Protein AF-A0A0R3TEZ8-F1 (afdb_monomer_lite)

Structure (mmCIF, N/CA/C/O backbone):
data_AF-A0A0R3TEZ8-F1
#
_entry.id   AF-A0A0R3TEZ8-F1
#
loop_
_atom_site.group_PDB
_atom_site.id
_atom_site.type_symbol
_atom_site.label_atom_id
_atom_site.label_alt_id
_atom_site.label_comp_id
_atom_site.label_asym_id
_atom_site.label_entity_id
_atom_site.label_seq_id
_atom_site.pdbx_PDB_ins_code
_atom_site.Cartn_x
_atom_site.Cartn_y
_atom_site.Cartn_z
_atom_site.occupancy
_atom_site.B_iso_or_equiv
_atom_site.auth_seq_id
_atom_site.auth_comp_id
_atom_site.auth_asym_id
_atom_site.auth_atom_id
_atom_site.pdbx_PDB_model_num
ATOM 1 N N . MET A 1 1 ? 28.196 -6.129 -17.920 1.00 32.25 1 MET A N 1
ATOM 2 C CA . MET A 1 1 ? 27.767 -6.589 -16.584 1.00 32.25 1 MET A CA 1
ATOM 3 C C . MET A 1 1 ? 26.582 -5.733 -16.178 1.00 32.25 1 MET A C 1
ATOM 5 O O . MET A 1 1 ? 26.775 -4.580 -15.830 1.00 32.25 1 MET A O 1
ATOM 9 N N . SER A 1 2 ? 25.365 -6.240 -16.365 1.00 40.62 2 SER A N 1
ATOM 10 C CA . SER A 1 2 ? 24.113 -5.515 -16.127 1.00 40.62 2 SER A CA 1
ATOM 11 C C . SER A 1 2 ? 23.199 -6.383 -15.272 1.00 40.62 2 SER A C 1
ATOM 13 O O . SER A 1 2 ? 22.735 -7.411 -15.759 1.00 40.62 2 SER A O 1
ATOM 15 N N . SER A 1 3 ? 22.991 -6.015 -14.011 1.00 38.19 3 SER A N 1
ATOM 16 C CA . SER A 1 3 ? 21.843 -6.398 -13.166 1.00 38.19 3 SER A CA 1
ATOM 17 C C . SER A 1 3 ? 22.218 -6.168 -11.705 1.00 38.19 3 SER A C 1
ATOM 19 O O . SER A 1 3 ? 23.011 -6.924 -11.172 1.00 38.19 3 SER A O 1
ATOM 21 N N . THR A 1 4 ? 21.674 -5.109 -11.099 1.00 40.03 4 THR A N 1
ATOM 22 C CA . THR A 1 4 ? 21.408 -4.997 -9.642 1.00 40.03 4 THR A CA 1
ATOM 23 C C . THR A 1 4 ? 20.779 -3.652 -9.255 1.00 40.03 4 THR A C 1
ATOM 25 O O . THR A 1 4 ? 20.317 -3.508 -8.136 1.00 40.03 4 THR A O 1
ATOM 28 N N . ALA A 1 5 ? 20.667 -2.673 -10.159 1.00 40.88 5 ALA A N 1
ATOM 29 C CA . ALA A 1 5 ? 20.138 -1.345 -9.811 1.00 40.88 5 ALA A CA 1
ATOM 30 C C . ALA A 1 5 ? 18.590 -1.212 -9.805 1.00 40.88 5 ALA A C 1
ATOM 32 O O . ALA A 1 5 ? 18.087 -0.096 -9.868 1.00 40.88 5 ALA A O 1
ATOM 33 N N . ARG A 1 6 ? 17.814 -2.310 -9.786 1.00 52.38 6 ARG A N 1
ATOM 34 C CA . ARG A 1 6 ? 16.339 -2.288 -9.974 1.00 52.38 6 ARG A CA 1
ATOM 35 C C . ARG A 1 6 ? 15.540 -2.971 -8.865 1.00 52.38 6 ARG A C 1
ATOM 37 O O . ARG A 1 6 ? 14.631 -3.747 -9.134 1.00 52.38 6 ARG A O 1
ATOM 44 N N . SER A 1 7 ? 15.862 -2.714 -7.612 1.00 66.19 7 SER A N 1
ATOM 45 C CA . SER A 1 7 ? 15.168 -3.413 -6.532 1.00 66.19 7 SER A CA 1
ATOM 46 C C . SER A 1 7 ? 15.026 -2.514 -5.324 1.00 66.19 7 SER A C 1
ATOM 48 O O . SER A 1 7 ? 15.599 -2.792 -4.284 1.00 66.19 7 SER A O 1
ATOM 50 N N . CYS A 1 8 ? 14.310 -1.404 -5.452 1.00 78.75 8 CYS A N 1
ATOM 51 C CA . CYS A 1 8 ? 13.655 -0.794 -4.300 1.00 78.75 8 CYS A CA 1
ATOM 52 C C . CYS A 1 8 ? 12.401 -0.051 -4.755 1.00 78.75 8 CYS A C 1
ATOM 54 O O . CYS A 1 8 ? 12.235 0.253 -5.940 1.00 78.75 8 CYS A O 1
ATOM 56 N N . TRP A 1 9 ? 11.517 0.228 -3.803 1.00 85.62 9 TRP A N 1
ATOM 57 C CA . TRP A 1 9 ? 10.228 0.848 -4.075 1.00 85.62 9 TRP A CA 1
ATOM 58 C C . TRP A 1 9 ? 10.347 2.223 -4.733 1.00 85.62 9 TRP A C 1
ATOM 60 O O . TRP A 1 9 ? 9.593 2.519 -5.652 1.00 85.62 9 TRP A O 1
ATOM 70 N N . ASN A 1 10 ? 11.316 3.043 -4.323 1.00 84.12 10 ASN A N 1
ATOM 71 C CA . ASN A 1 10 ? 11.509 4.382 -4.880 1.00 84.12 10 ASN A CA 1
ATOM 72 C C . ASN A 1 10 ? 11.732 4.387 -6.395 1.00 84.12 10 ASN A C 1
ATOM 74 O O . ASN A 1 10 ? 11.138 5.183 -7.121 1.00 84.12 10 ASN A O 1
ATOM 78 N N . CYS A 1 11 ? 12.597 3.497 -6.872 1.00 81.81 11 CYS A N 1
ATOM 79 C CA . CYS A 1 11 ? 13.066 3.531 -8.249 1.00 81.81 11 CYS A CA 1
ATOM 80 C C . CYS A 1 11 ? 12.282 2.540 -9.151 1.00 81.81 11 CYS A C 1
ATOM 82 O O . CYS A 1 11 ? 12.617 2.357 -10.324 1.00 81.81 11 CYS A O 1
ATOM 84 N N . LEU A 1 12 ? 11.210 1.930 -8.619 1.00 85.19 12 LEU A N 1
ATOM 85 C CA . LEU A 1 12 ? 10.268 1.091 -9.360 1.00 85.19 12 LEU A CA 1
ATOM 86 C C . LEU A 1 12 ? 9.503 1.939 -10.383 1.00 85.19 12 LEU A C 1
ATOM 88 O O . LEU A 1 12 ? 8.896 2.959 -10.040 1.00 85.19 12 LEU A O 1
ATOM 92 N N . LYS A 1 13 ? 9.534 1.521 -11.652 1.00 87.56 13 LYS A N 1
ATOM 93 C CA . LYS A 1 13 ? 8.770 2.196 -12.701 1.00 87.56 13 LYS A CA 1
ATOM 94 C C . LYS A 1 13 ? 7.290 1.878 -12.584 1.00 87.56 13 LYS A C 1
ATOM 96 O O . LYS A 1 13 ? 6.902 0.753 -12.280 1.00 87.56 13 LYS A O 1
ATOM 101 N N . LEU A 1 14 ? 6.472 2.875 -12.889 1.00 87.94 14 LEU A N 1
ATOM 102 C CA . LEU A 1 14 ? 5.025 2.792 -12.724 1.00 87.94 14 LEU A CA 1
ATOM 103 C C . LEU A 1 14 ? 4.339 1.862 -13.729 1.00 87.94 14 LEU A C 1
ATOM 105 O O . LEU A 1 14 ? 3.281 1.328 -13.424 1.00 87.94 14 LEU A O 1
ATOM 109 N N . ASP A 1 15 ? 4.926 1.644 -14.903 1.00 86.25 15 ASP A N 1
ATOM 110 C CA . ASP A 1 15 ? 4.445 0.698 -15.917 1.00 86.25 15 ASP A CA 1
ATOM 111 C C . ASP A 1 15 ? 4.994 -0.727 -15.739 1.00 86.25 15 ASP A C 1
ATOM 113 O O . ASP A 1 15 ? 4.514 -1.656 -16.387 1.00 86.25 15 ASP A O 1
ATOM 117 N N . GLU A 1 16 ? 5.975 -0.909 -14.850 1.00 84.38 16 GLU A N 1
ATOM 118 C CA . GLU A 1 16 ? 6.539 -2.213 -14.481 1.00 84.38 16 GLU A CA 1
ATOM 119 C C . GLU A 1 16 ? 5.846 -2.804 -13.226 1.00 84.38 16 GLU A C 1
ATOM 121 O O . GLU A 1 16 ? 6.159 -3.926 -12.832 1.00 84.38 16 GLU A O 1
ATOM 126 N N . PHE A 1 17 ? 4.890 -2.092 -12.603 1.00 86.94 17 PHE A N 1
ATOM 127 C CA . PHE A 1 17 ? 4.126 -2.578 -11.446 1.00 86.94 17 PHE A CA 1
ATOM 128 C C . PHE A 1 17 ? 2.683 -2.027 -11.381 1.00 86.94 17 PHE A C 1
ATOM 130 O O . PHE A 1 17 ? 2.506 -0.806 -11.417 1.00 86.94 17 PHE A O 1
ATOM 137 N N . PRO A 1 18 ? 1.663 -2.880 -11.145 1.00 88.31 18 PRO A N 1
ATOM 138 C CA . PRO A 1 18 ? 1.751 -4.337 -11.031 1.00 88.31 18 PRO A CA 1
ATOM 139 C C . PRO A 1 18 ? 2.092 -4.981 -12.375 1.00 88.31 18 PRO A C 1
ATOM 141 O O . PRO A 1 18 ? 1.651 -4.516 -13.425 1.00 88.31 18 PRO A O 1
ATOM 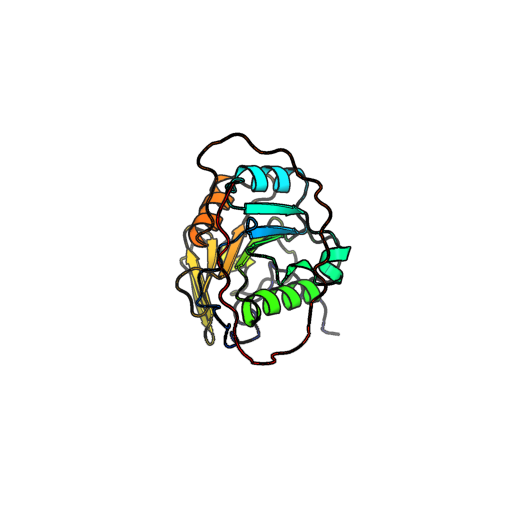144 N N . PHE A 1 19 ? 2.883 -6.050 -12.347 1.00 83.69 19 PHE A N 1
ATOM 145 C CA . PHE A 1 19 ? 3.331 -6.733 -13.565 1.00 83.69 19 PHE A CA 1
ATOM 146 C C . PHE A 1 19 ? 2.378 -7.853 -14.003 1.00 83.69 19 PHE A C 1
ATOM 148 O O . PHE A 1 19 ? 2.484 -8.343 -15.128 1.00 83.69 19 PHE A O 1
ATOM 155 N N . THR A 1 20 ? 1.415 -8.239 -13.160 1.00 81.44 20 THR A N 1
ATOM 156 C CA . THR A 1 20 ? 0.310 -9.128 -13.538 1.00 81.44 20 THR A CA 1
ATOM 157 C C . THR A 1 20 ? -1.016 -8.374 -13.629 1.00 81.44 20 THR A C 1
ATOM 159 O O . THR A 1 20 ? -1.237 -7.318 -13.032 1.00 81.44 20 THR A O 1
ATOM 162 N N . SER A 1 21 ? -1.920 -8.900 -14.454 1.00 75.88 21 SER A N 1
ATOM 163 C CA . SER A 1 21 ? -3.302 -8.419 -14.485 1.00 75.88 21 SER A CA 1
ATOM 164 C C . SER A 1 21 ? -4.056 -8.940 -13.264 1.00 75.88 21 SER A C 1
ATOM 166 O O . SER A 1 21 ? -3.751 -10.023 -12.770 1.00 75.88 21 SER A O 1
ATOM 168 N N . VAL A 1 22 ? -5.064 -8.190 -12.813 1.00 70.81 22 VAL A N 1
ATOM 169 C CA . VAL A 1 22 ? -6.007 -8.656 -11.785 1.00 70.81 22 VAL A CA 1
ATOM 170 C C . VAL A 1 22 ? -6.632 -9.970 -12.255 1.00 70.81 22 VAL A C 1
ATOM 172 O O . VAL A 1 22 ? -7.295 -9.992 -13.296 1.00 70.81 22 VAL A O 1
ATOM 175 N N . ASN A 1 23 ? -6.419 -11.055 -11.510 1.00 65.25 23 ASN A N 1
ATOM 176 C CA . ASN A 1 23 ? -7.145 -12.301 -11.739 1.00 65.25 23 ASN A CA 1
ATOM 177 C C . ASN A 1 23 ? -8.616 -12.104 -11.349 1.00 65.25 23 ASN A C 1
ATOM 179 O O . ASN A 1 23 ? -8.943 -11.132 -10.676 1.00 65.25 23 ASN A O 1
ATOM 183 N N . ASN A 1 24 ? -9.531 -12.981 -11.780 1.00 56.53 24 ASN A N 1
ATOM 184 C CA . ASN A 1 24 ? -10.921 -12.932 -11.313 1.00 56.53 24 ASN A CA 1
ATOM 185 C C . ASN A 1 24 ? -10.933 -13.086 -9.785 1.00 56.53 24 ASN A C 1
ATOM 187 O O . ASN A 1 24 ? -10.969 -14.202 -9.273 1.00 56.53 24 ASN A O 1
ATOM 191 N N . ILE A 1 25 ? -10.879 -11.964 -9.065 1.00 54.72 25 ILE A N 1
ATOM 192 C CA . ILE A 1 25 ? -10.996 -11.927 -7.617 1.00 54.72 25 ILE A CA 1
ATOM 193 C C . ILE A 1 25 ? -12.401 -12.438 -7.347 1.00 54.72 25 ILE A C 1
ATOM 195 O O . ILE A 1 25 ? -13.389 -11.749 -7.632 1.00 54.72 25 ILE A O 1
ATOM 199 N N . HIS A 1 26 ? -12.497 -13.671 -6.854 1.00 44.81 26 HIS A N 1
ATOM 200 C CA . HIS A 1 26 ? -13.744 -14.205 -6.347 1.00 44.81 26 HIS A CA 1
ATOM 201 C C . HIS A 1 26 ? -14.144 -13.329 -5.166 1.00 44.81 26 HIS A C 1
ATOM 203 O O . HIS A 1 26 ? -13.732 -13.540 -4.029 1.00 44.81 26 HIS A O 1
ATOM 209 N N . ARG A 1 27 ? -14.951 -12.302 -5.447 1.00 45.56 27 ARG A N 1
ATOM 210 C CA . ARG A 1 27 ? -15.703 -11.616 -4.412 1.00 45.56 27 ARG A CA 1
ATOM 211 C C . ARG A 1 27 ? -16.561 -12.696 -3.781 1.00 45.56 27 ARG A C 1
ATOM 213 O O . ARG A 1 27 ? -17.517 -13.158 -4.405 1.00 45.56 27 ARG A O 1
ATOM 220 N N . ASN A 1 28 ? -16.236 -13.099 -2.560 1.00 39.41 28 ASN A N 1
ATOM 221 C CA . ASN A 1 28 ? -17.245 -13.691 -1.704 1.00 39.41 28 ASN A CA 1
ATOM 222 C C . ASN A 1 28 ? -18.308 -12.604 -1.513 1.00 39.41 28 ASN A C 1
ATOM 224 O O . ASN A 1 28 ? -18.184 -11.728 -0.668 1.00 39.41 28 ASN A O 1
ATOM 228 N N . ALA A 1 29 ? -19.317 -12.623 -2.384 1.00 34.47 29 ALA A N 1
ATOM 229 C CA . ALA A 1 29 ? -20.451 -11.706 -2.414 1.00 34.47 29 ALA A CA 1
ATOM 230 C C . ALA A 1 29 ? -21.464 -11.999 -1.293 1.00 34.47 29 ALA A C 1
ATOM 232 O O . ALA A 1 29 ? -22.620 -11.599 -1.372 1.00 34.47 29 ALA A O 1
ATOM 233 N N . CYS A 1 30 ? -21.031 -12.704 -0.255 1.00 32.19 30 CYS A N 1
ATOM 234 C CA . CYS A 1 30 ? -21.800 -12.924 0.948 1.00 32.19 30 CYS A CA 1
ATOM 235 C C . CYS A 1 30 ? -21.143 -12.092 2.031 1.00 32.19 30 CYS A C 1
ATOM 237 O O . CYS A 1 30 ? -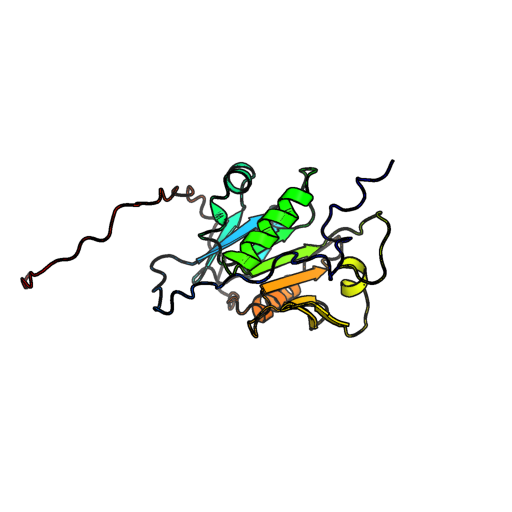19.930 -12.196 2.204 1.00 32.19 30 CYS A O 1
ATOM 239 N N . ASP A 1 31 ? -21.947 -11.299 2.735 1.00 35.06 31 ASP A N 1
ATOM 240 C CA . ASP A 1 31 ? -21.605 -10.663 4.000 1.00 35.06 31 ASP A CA 1
ATOM 241 C C . ASP A 1 31 ? -20.795 -11.632 4.867 1.00 35.06 31 ASP A C 1
ATOM 243 O O . ASP A 1 31 ? -21.342 -12.466 5.595 1.00 35.06 31 ASP A O 1
ATOM 247 N N . VAL A 1 32 ? -19.466 -11.549 4.782 1.00 38.53 32 VAL A N 1
ATOM 248 C CA . VAL A 1 32 ? -18.603 -12.156 5.779 1.00 38.53 32 VAL A CA 1
ATOM 249 C C . VAL A 1 32 ? -18.803 -11.259 6.979 1.00 38.53 32 VAL A C 1
ATOM 251 O O . VAL A 1 32 ? -18.163 -10.221 7.126 1.00 38.53 32 VAL A O 1
ATOM 254 N N . ILE A 1 33 ? -19.774 -11.630 7.810 1.00 36.50 33 ILE A N 1
ATOM 255 C CA . ILE A 1 33 ? -19.857 -11.156 9.178 1.00 36.50 33 ILE A CA 1
ATOM 256 C C . ILE A 1 33 ? -18.504 -11.529 9.772 1.00 36.50 33 ILE A C 1
ATOM 258 O O . ILE A 1 33 ? -18.245 -12.688 10.100 1.00 36.50 33 ILE A O 1
ATOM 262 N N . PHE A 1 34 ? -17.608 -10.548 9.818 1.00 37.62 34 PHE A N 1
ATOM 263 C CA . PHE A 1 34 ? -16.317 -10.662 10.459 1.00 37.62 34 PHE A CA 1
ATOM 264 C C . PHE A 1 34 ? -16.586 -10.965 11.933 1.00 37.62 34 PHE A C 1
ATOM 266 O O . PHE A 1 34 ? -16.801 -10.074 12.747 1.00 37.62 34 PHE A O 1
ATOM 273 N N . THR A 1 35 ? -16.611 -12.251 12.287 1.00 44.66 35 THR A N 1
ATOM 274 C CA . THR A 1 35 ? -16.661 -12.696 13.686 1.00 44.66 35 THR A CA 1
ATOM 275 C C . THR A 1 35 ? -15.381 -12.300 14.427 1.00 44.66 35 THR A C 1
ATOM 277 O O . THR A 1 35 ? -15.357 -12.280 15.656 1.00 44.66 35 THR A O 1
ATOM 280 N N . LYS A 1 36 ? -14.328 -11.935 13.680 1.00 61.44 36 LYS A N 1
ATOM 281 C CA . LYS A 1 36 ? -13.053 -11.394 14.152 1.00 61.44 36 LYS A CA 1
ATOM 282 C C . LYS A 1 36 ? -12.706 -10.125 13.379 1.00 61.44 36 LYS A C 1
ATOM 284 O O . LYS A 1 36 ? -12.891 -10.084 12.168 1.00 61.44 36 LYS A O 1
ATOM 289 N N . LYS A 1 37 ? -12.181 -9.120 14.085 1.00 68.88 37 LYS A N 1
ATOM 290 C CA . LYS A 1 37 ? -11.687 -7.862 13.502 1.00 68.88 37 LYS A CA 1
ATOM 291 C C . LYS A 1 37 ? -10.700 -8.148 12.353 1.00 68.88 37 LYS A C 1
ATOM 293 O O . LYS A 1 37 ? -9.860 -9.031 12.534 1.00 68.88 37 LYS A O 1
ATOM 298 N N . PRO A 1 38 ? -10.760 -7.439 11.210 1.00 78.88 38 PRO A N 1
ATOM 299 C CA . PRO A 1 38 ? -9.833 -7.668 10.112 1.00 78.88 38 PRO A CA 1
ATOM 300 C C . PRO A 1 38 ? -8.406 -7.230 10.474 1.00 78.88 38 PRO A C 1
ATOM 302 O O . PRO A 1 38 ? -8.210 -6.269 11.229 1.00 78.88 38 PRO A O 1
ATOM 305 N N . ASN A 1 39 ? -7.411 -7.935 9.929 1.00 84.31 39 ASN A N 1
ATOM 306 C CA . ASN A 1 39 ? -6.006 -7.730 10.276 1.00 84.31 39 ASN A CA 1
ATOM 307 C C . ASN A 1 39 ? -5.361 -6.663 9.386 1.00 84.31 39 ASN A C 1
ATOM 309 O O . ASN A 1 39 ? -5.494 -6.683 8.161 1.00 84.31 39 ASN A O 1
ATOM 313 N N . ILE A 1 40 ? -4.600 -5.771 10.005 1.00 90.56 40 ILE A N 1
ATOM 314 C CA . ILE A 1 40 ? -3.697 -4.834 9.346 1.00 90.56 40 ILE A CA 1
ATOM 315 C C . ILE A 1 40 ? -2.283 -5.233 9.748 1.00 90.56 40 ILE A C 1
ATOM 317 O O . ILE A 1 40 ? -1.943 -5.225 10.931 1.00 90.56 40 ILE A O 1
ATOM 321 N N . PHE A 1 41 ? -1.465 -5.605 8.773 1.00 92.19 41 PHE A N 1
ATOM 322 C CA . PHE A 1 41 ? -0.081 -5.995 9.013 1.00 92.19 41 PHE A CA 1
ATOM 323 C C . PHE A 1 41 ? 0.853 -4.851 8.651 1.00 92.19 41 PHE A C 1
ATOM 325 O O . PHE A 1 41 ? 0.702 -4.233 7.603 1.00 92.19 41 PHE A O 1
ATOM 332 N N . CYS A 1 42 ? 1.828 -4.588 9.509 1.00 91.25 42 CYS A N 1
ATOM 333 C CA . CYS A 1 42 ? 2.855 -3.581 9.311 1.00 91.25 42 CYS A CA 1
ATOM 334 C C . CYS A 1 42 ? 4.216 -4.266 9.191 1.00 91.25 42 CYS A C 1
ATOM 336 O O . CYS A 1 42 ? 4.605 -5.019 10.083 1.00 91.25 42 CYS A O 1
ATOM 338 N N . ARG A 1 43 ? 4.967 -3.985 8.127 1.00 88.81 43 ARG A N 1
ATOM 339 C CA . ARG A 1 43 ? 6.302 -4.545 7.883 1.00 88.81 43 ARG A CA 1
ATOM 340 C C . ARG A 1 43 ? 7.341 -3.437 7.739 1.00 88.81 43 ARG A C 1
ATOM 342 O O . ARG A 1 43 ? 7.059 -2.378 7.181 1.00 88.81 43 ARG A O 1
ATOM 349 N N . ASN A 1 44 ? 8.549 -3.701 8.245 1.00 85.12 44 ASN A N 1
ATOM 350 C CA . ASN A 1 44 ? 9.702 -2.789 8.206 1.00 85.12 44 ASN A CA 1
ATOM 351 C C . ASN A 1 44 ? 9.436 -1.411 8.845 1.00 85.12 44 ASN A C 1
ATOM 353 O O . ASN A 1 44 ? 10.098 -0.420 8.526 1.00 85.12 44 ASN A O 1
ATOM 357 N N . VAL A 1 45 ? 8.458 -1.336 9.749 1.00 82.31 45 VAL A N 1
ATOM 358 C CA . VAL A 1 45 ? 8.172 -0.144 10.549 1.00 82.31 45 VAL A CA 1
ATOM 359 C C . VAL A 1 45 ? 8.910 -0.244 11.880 1.00 82.31 45 VAL A C 1
ATOM 361 O O . VAL A 1 45 ? 8.962 -1.307 12.500 1.00 82.31 45 VAL A O 1
ATOM 364 N N . ASN A 1 46 ? 9.493 0.863 12.336 1.00 82.31 46 ASN A N 1
ATOM 365 C CA . ASN A 1 46 ? 10.035 0.921 13.690 1.00 82.31 46 ASN A CA 1
ATOM 366 C C . ASN A 1 46 ? 8.885 0.981 14.718 1.00 82.31 46 ASN A C 1
ATOM 368 O O . ASN A 1 46 ? 7.725 1.212 14.369 1.00 82.31 46 ASN A O 1
ATOM 372 N N . LYS A 1 47 ? 9.211 0.771 15.998 1.00 83.81 47 LYS A N 1
ATOM 373 C CA . LYS A 1 47 ? 8.215 0.772 17.078 1.00 83.81 47 LYS A CA 1
ATOM 374 C C . LYS A 1 47 ? 7.409 2.073 17.127 1.00 83.81 47 LYS A C 1
ATOM 376 O O . LYS A 1 47 ? 6.197 2.025 17.257 1.00 83.81 47 LYS A O 1
ATOM 381 N N . GLU A 1 48 ? 8.079 3.210 16.984 1.00 83.06 48 GLU A N 1
ATOM 382 C CA . GLU A 1 48 ? 7.437 4.523 17.040 1.00 83.06 48 GLU A CA 1
ATOM 383 C C . GLU A 1 48 ? 6.374 4.680 15.939 1.00 83.06 48 GLU A C 1
ATOM 385 O O . GLU A 1 48 ? 5.223 5.008 16.210 1.00 83.06 48 GLU A O 1
ATOM 390 N N . CYS A 1 49 ? 6.723 4.334 14.697 1.00 82.75 49 CYS A N 1
ATOM 391 C CA . CYS A 1 49 ? 5.809 4.311 13.561 1.00 82.75 49 CYS A CA 1
ATOM 392 C C . CYS A 1 49 ? 4.648 3.333 13.774 1.00 82.75 49 CYS A C 1
ATOM 394 O O . CYS A 1 49 ? 3.514 3.652 13.422 1.00 82.75 49 CYS A O 1
ATOM 396 N N . LEU A 1 50 ? 4.911 2.150 14.334 1.00 87.06 50 LEU A N 1
ATOM 397 C CA . LEU A 1 50 ? 3.865 1.175 14.639 1.00 87.06 50 LEU A CA 1
ATOM 398 C C . LEU A 1 50 ? 2.877 1.718 15.677 1.00 87.06 50 LEU A C 1
ATOM 400 O O . LEU A 1 50 ? 1.670 1.655 15.445 1.00 87.06 50 LEU A O 1
ATOM 404 N N . ASP A 1 51 ? 3.381 2.284 16.774 1.00 84.69 51 ASP A N 1
ATOM 405 C CA . ASP A 1 51 ? 2.568 2.896 17.826 1.00 84.69 51 ASP A CA 1
ATOM 406 C C . ASP A 1 51 ? 1.704 4.024 17.221 1.00 84.69 51 ASP A C 1
ATOM 408 O O . ASP A 1 51 ? 0.498 4.100 17.466 1.00 84.69 51 ASP A O 1
ATOM 412 N N . PHE A 1 52 ? 2.266 4.845 16.326 1.00 82.94 52 PHE A N 1
ATOM 413 C CA . PHE A 1 52 ? 1.498 5.866 15.607 1.00 82.94 52 PHE A CA 1
ATOM 414 C C . PHE A 1 52 ? 0.395 5.279 14.722 1.00 82.94 52 PHE A C 1
ATOM 416 O O . PHE A 1 52 ? -0.743 5.750 14.774 1.00 82.94 52 PHE A O 1
ATOM 423 N N . ILE A 1 53 ? 0.693 4.250 13.930 1.00 87.50 53 ILE A N 1
ATOM 424 C CA . ILE A 1 53 ? -0.298 3.569 13.086 1.00 87.50 53 ILE A CA 1
ATOM 425 C C . ILE A 1 53 ? -1.444 3.016 13.947 1.00 87.50 53 ILE A C 1
ATOM 427 O O . ILE A 1 53 ? -2.614 3.202 13.606 1.00 87.50 53 ILE A O 1
ATOM 431 N N . GLN A 1 54 ? -1.122 2.406 15.089 1.00 87.50 54 GLN A N 1
ATOM 432 C CA . GLN A 1 54 ? -2.106 1.879 16.036 1.00 87.50 54 GLN A CA 1
ATOM 433 C C . GLN A 1 54 ? -3.033 2.967 16.589 1.00 87.50 54 GLN A C 1
ATOM 435 O O . GLN A 1 54 ? -4.221 2.715 16.758 1.00 87.50 54 GLN A O 1
ATOM 440 N N . THR A 1 55 ? -2.535 4.187 16.815 1.00 83.75 55 THR A N 1
ATOM 441 C CA . THR A 1 55 ? -3.386 5.323 17.226 1.00 83.75 55 THR A CA 1
ATOM 442 C C . THR A 1 55 ? -4.223 5.917 16.091 1.00 83.75 55 THR A C 1
ATOM 444 O O . THR A 1 55 ? -5.193 6.634 16.339 1.00 83.75 55 THR A O 1
ATOM 447 N N . ALA A 1 56 ? -3.842 5.685 14.833 1.00 83.25 56 ALA A N 1
ATOM 448 C CA . ALA A 1 56 ? -4.541 6.244 13.682 1.00 83.25 56 ALA A CA 1
ATOM 449 C C . ALA A 1 56 ? -5.752 5.402 13.258 1.00 83.25 56 ALA A C 1
ATOM 451 O O . ALA A 1 56 ? -6.741 5.952 12.767 1.00 83.25 56 ALA A O 1
ATOM 452 N N . ILE A 1 57 ? -5.666 4.088 13.446 1.00 86.00 57 ILE A N 1
ATOM 453 C CA . ILE A 1 57 ? -6.649 3.091 13.020 1.00 86.00 57 ILE A CA 1
ATOM 454 C C . ILE A 1 57 ? -7.672 2.855 14.132 1.00 86.00 57 ILE A C 1
ATOM 456 O O . ILE A 1 57 ? -7.308 2.817 15.299 1.00 86.00 57 ILE A O 1
ATOM 460 N N . ASP A 1 58 ? -8.945 2.662 13.772 1.00 83.62 58 ASP A N 1
ATOM 461 C CA . ASP A 1 58 ? -9.998 2.332 14.738 1.00 83.62 58 ASP A CA 1
ATOM 462 C C . ASP A 1 58 ? -9.765 0.933 15.354 1.00 83.62 58 ASP A C 1
ATOM 464 O O . ASP A 1 58 ? -9.987 -0.082 14.673 1.00 83.62 58 ASP A O 1
ATOM 468 N N . PRO A 1 59 ? -9.375 0.839 16.643 1.00 81.44 59 PRO A N 1
ATOM 469 C CA . PRO A 1 59 ? -9.069 -0.439 17.275 1.00 81.44 59 PRO A CA 1
ATOM 470 C C . PRO A 1 59 ? -10.331 -1.263 17.542 1.00 81.44 59 PRO A C 1
ATOM 472 O O . PRO A 1 59 ? -10.235 -2.446 17.862 1.00 81.44 59 PRO A O 1
ATOM 475 N N . THR A 1 60 ? -11.533 -0.683 17.440 1.00 80.50 60 THR A N 1
ATOM 476 C CA . THR A 1 60 ? -12.796 -1.428 17.552 1.00 80.50 60 THR A CA 1
ATOM 477 C C . THR A 1 60 ? -13.107 -2.216 16.286 1.00 80.50 60 THR A C 1
ATOM 479 O O . THR A 1 60 ? -13.796 -3.233 16.364 1.00 80.50 60 THR A O 1
ATOM 482 N N . ARG A 1 61 ? -12.550 -1.795 15.145 1.00 80.38 61 ARG A N 1
ATOM 483 C CA . ARG A 1 61 ? -12.764 -2.421 13.840 1.00 80.38 61 ARG A CA 1
ATOM 484 C C . ARG A 1 61 ? -11.611 -3.309 13.424 1.00 80.38 61 ARG A C 1
ATOM 486 O O . ARG A 1 61 ? -11.883 -4.401 12.949 1.00 80.38 61 ARG A O 1
ATOM 493 N N . TYR A 1 62 ? -10.369 -2.887 13.637 1.00 85.81 62 TYR A N 1
ATOM 494 C CA . TYR A 1 62 ? -9.191 -3.578 13.112 1.00 85.81 62 TYR A CA 1
ATOM 495 C C . TYR A 1 62 ? -8.230 -4.021 14.214 1.00 85.81 62 TYR A C 1
ATOM 497 O O . TYR A 1 62 ? -8.218 -3.469 15.315 1.00 85.81 62 TYR A O 1
ATOM 505 N N . LEU A 1 63 ? -7.405 -5.016 13.894 1.00 86.81 63 LEU A N 1
ATOM 506 C CA . LEU A 1 63 ? -6.251 -5.417 14.696 1.00 86.81 63 LEU A CA 1
ATOM 507 C C . LEU A 1 63 ? -4.980 -5.106 13.912 1.00 86.81 63 LEU A C 1
ATOM 509 O O . LEU A 1 63 ? -4.865 -5.486 12.751 1.00 86.81 63 LEU A O 1
ATOM 513 N N . VAL A 1 64 ? -4.045 -4.393 14.536 1.00 89.38 64 VAL A N 1
ATOM 514 C CA . VAL A 1 64 ? -2.814 -3.924 13.891 1.00 89.38 64 VAL A CA 1
ATOM 515 C C . VAL A 1 64 ? -1.625 -4.694 14.452 1.00 89.38 64 VAL A C 1
ATOM 517 O O . VAL A 1 64 ? -1.343 -4.614 15.650 1.00 89.38 64 VAL A O 1
ATOM 520 N N . TYR A 1 65 ? -0.903 -5.388 13.579 1.00 88.44 65 TYR A N 1
ATOM 521 C CA . TYR A 1 65 ? 0.205 -6.268 13.934 1.00 88.44 65 TYR A CA 1
ATOM 522 C C . TYR A 1 65 ? 1.512 -5.811 13.301 1.00 88.44 65 TYR A C 1
ATOM 524 O O . TYR A 1 65 ? 1.540 -5.409 12.142 1.00 88.44 65 TYR A O 1
ATOM 532 N N . SER A 1 66 ? 2.614 -5.954 14.036 1.00 89.81 66 SER A N 1
ATOM 533 C CA . SER A 1 66 ? 3.940 -5.987 13.418 1.00 89.81 66 SER A CA 1
ATOM 534 C C . SER A 1 66 ? 4.158 -7.369 12.812 1.00 89.81 66 SER A C 1
ATOM 536 O O . SER A 1 66 ? 4.049 -8.371 13.520 1.00 89.81 66 SER A O 1
ATOM 538 N N . LEU A 1 67 ? 4.437 -7.434 11.515 1.00 88.50 67 LEU A N 1
ATOM 539 C CA . LEU A 1 67 ? 4.680 -8.689 10.824 1.00 88.50 67 LEU A CA 1
ATOM 540 C C . LEU A 1 67 ? 6.136 -9.121 11.009 1.00 88.50 67 LEU A C 1
ATOM 542 O O . LEU A 1 67 ? 7.061 -8.397 10.636 1.00 88.50 67 LEU A O 1
ATOM 546 N N . SER A 1 68 ? 6.334 -10.320 11.558 1.00 84.56 68 SER A N 1
ATOM 547 C CA . SER A 1 68 ? 7.669 -10.887 11.740 1.00 84.56 68 SER A CA 1
ATOM 548 C C . SER A 1 68 ? 8.278 -11.350 10.411 1.00 84.56 68 SER A C 1
ATOM 550 O O . SER A 1 68 ? 7.565 -11.674 9.459 1.00 84.56 68 SER A O 1
ATOM 552 N N . ASP A 1 69 ? 9.608 -11.448 10.345 1.00 83.94 69 ASP A N 1
ATOM 553 C CA . ASP A 1 69 ? 10.288 -12.008 9.167 1.00 83.94 69 ASP A CA 1
ATOM 554 C C . ASP A 1 69 ? 9.933 -13.478 8.917 1.00 83.94 69 ASP A C 1
ATOM 556 O O . ASP A 1 69 ? 9.920 -13.925 7.771 1.00 83.94 69 ASP A O 1
ATOM 560 N N . ILE A 1 70 ? 9.614 -14.228 9.975 1.00 83.81 70 ILE A N 1
ATOM 561 C CA . ILE A 1 70 ? 9.196 -15.629 9.866 1.00 83.81 70 ILE A CA 1
ATOM 562 C C . ILE A 1 70 ? 7.825 -15.709 9.188 1.00 83.81 70 ILE A C 1
ATOM 564 O O . ILE A 1 70 ? 7.652 -16.485 8.250 1.00 83.81 70 ILE A O 1
ATOM 568 N N . ASP A 1 71 ? 6.873 -14.885 9.623 1.00 83.62 71 ASP A N 1
ATOM 569 C CA . ASP A 1 71 ? 5.522 -14.853 9.054 1.00 83.62 71 ASP A CA 1
ATOM 570 C C . ASP A 1 71 ? 5.520 -14.313 7.624 1.00 83.62 71 ASP A C 1
ATOM 572 O O . ASP A 1 71 ? 4.817 -14.840 6.764 1.00 83.62 71 ASP A O 1
ATOM 576 N N . TRP A 1 72 ? 6.363 -13.314 7.339 1.00 86.06 72 TRP A N 1
ATOM 577 C CA . TRP A 1 72 ? 6.599 -12.838 5.977 1.00 86.06 72 TRP A CA 1
ATOM 578 C C . TRP A 1 72 ? 7.129 -13.946 5.068 1.00 86.06 72 TRP A C 1
ATOM 580 O O . TRP A 1 72 ? 6.637 -14.132 3.957 1.00 86.06 72 TRP A O 1
ATOM 590 N N . LYS A 1 73 ? 8.141 -14.689 5.526 1.00 85.06 73 LYS A N 1
ATOM 591 C CA . LYS A 1 73 ? 8.765 -15.758 4.742 1.00 85.06 73 LYS A CA 1
ATOM 592 C C . LYS A 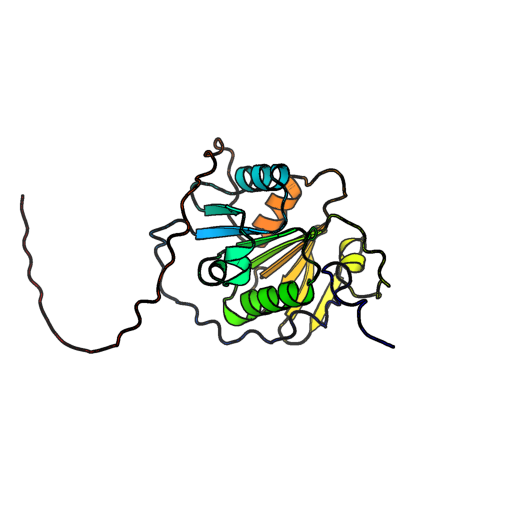1 73 ? 7.801 -16.911 4.464 1.00 85.06 73 LYS A C 1
ATOM 594 O O . LYS A 1 73 ? 7.886 -17.502 3.395 1.00 85.06 73 LYS A O 1
ATOM 599 N N . ASN A 1 74 ? 6.918 -17.214 5.412 1.00 82.50 74 ASN A N 1
ATOM 600 C CA . ASN A 1 74 ? 5.972 -18.326 5.330 1.00 82.50 74 ASN A CA 1
ATOM 601 C C . ASN A 1 74 ? 4.627 -17.955 4.678 1.00 82.50 74 ASN A C 1
ATOM 603 O O . ASN A 1 74 ? 3.736 -18.800 4.647 1.00 82.50 74 ASN A O 1
ATOM 607 N N . ASP A 1 75 ? 4.457 -16.710 4.218 1.00 81.31 75 ASP A N 1
ATOM 608 C CA . ASP A 1 75 ? 3.250 -16.212 3.537 1.00 81.31 75 ASP A CA 1
ATOM 609 C C . ASP A 1 75 ? 1.943 -16.383 4.334 1.00 81.31 75 ASP A C 1
ATOM 611 O O . ASP A 1 75 ? 0.841 -16.401 3.790 1.00 81.31 75 ASP A O 1
ATOM 615 N N . THR A 1 76 ? 2.035 -16.443 5.665 1.00 77.69 76 THR A N 1
ATOM 616 C CA . THR A 1 76 ? 0.882 -16.684 6.553 1.00 77.69 76 THR A CA 1
ATOM 617 C C . THR A 1 76 ? -0.056 -15.481 6.675 1.00 77.69 76 THR A C 1
ATOM 619 O O . THR A 1 76 ? -1.161 -15.598 7.207 1.00 77.69 76 THR A O 1
ATOM 622 N N . TRP A 1 77 ? 0.368 -14.314 6.189 1.00 81.69 77 TRP A N 1
ATOM 623 C CA . TRP A 1 77 ? -0.341 -13.048 6.337 1.00 81.69 77 TRP A CA 1
ATOM 624 C C . TRP A 1 77 ? -1.315 -12.758 5.188 1.00 81.69 77 TRP A C 1
ATOM 626 O O . TRP A 1 77 ? -2.369 -12.178 5.443 1.00 81.69 77 TRP A O 1
ATOM 636 N N . GLN A 1 78 ? -1.004 -13.180 3.955 1.00 80.81 78 GLN A N 1
ATOM 637 C CA . GLN A 1 78 ? -1.701 -12.748 2.731 1.00 80.81 78 GLN A CA 1
ATOM 638 C C . GLN A 1 78 ? -3.209 -13.016 2.781 1.00 80.81 78 GLN A C 1
ATOM 640 O O . GLN A 1 78 ? -3.998 -12.094 2.605 1.00 80.81 78 GLN A O 1
ATOM 645 N N . GLY A 1 79 ? -3.610 -14.240 3.133 1.00 74.38 79 GLY A N 1
ATOM 646 C CA . GLY A 1 79 ? -5.023 -14.641 3.160 1.00 74.38 79 GLY A CA 1
ATOM 647 C C . GLY A 1 79 ? -5.850 -14.069 4.319 1.00 74.38 79 GLY A C 1
ATOM 648 O O . GLY A 1 79 ? -7.055 -14.296 4.379 1.00 74.38 79 GLY A O 1
ATOM 649 N N . SER A 1 80 ? -5.231 -13.359 5.269 1.00 77.44 80 SER A N 1
ATOM 650 C CA . SER A 1 80 ? -5.940 -12.741 6.404 1.00 77.44 80 SER A CA 1
ATOM 651 C C . SER A 1 80 ? -5.773 -11.223 6.483 1.00 77.44 80 SER A C 1
ATOM 653 O O . SER A 1 80 ? -6.433 -10.572 7.297 1.00 77.44 80 SER A O 1
ATOM 655 N N . ALA A 1 81 ? -4.895 -10.656 5.655 1.00 83.56 81 ALA A N 1
ATOM 656 C CA . ALA A 1 81 ? -4.616 -9.234 5.614 1.00 83.56 81 ALA A CA 1
ATOM 657 C C . ALA A 1 81 ? -5.756 -8.483 4.920 1.00 83.56 81 ALA A C 1
ATOM 659 O O . ALA A 1 81 ? -6.175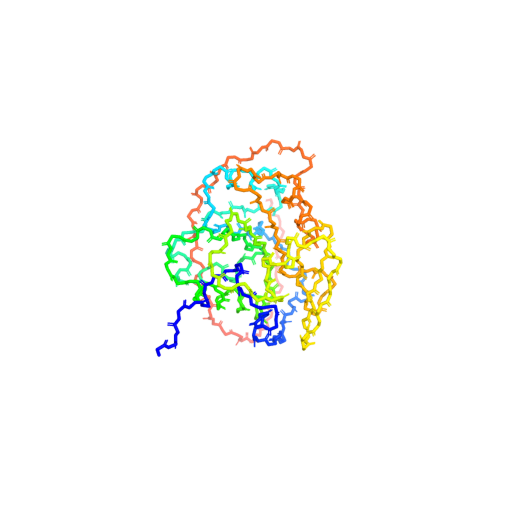 -8.817 3.818 1.00 83.56 81 ALA A O 1
ATOM 660 N N . SER A 1 82 ? -6.246 -7.430 5.563 1.00 86.81 82 SER A N 1
ATOM 661 C CA . SER A 1 82 ? -7.124 -6.434 4.936 1.00 86.81 82 SER A CA 1
ATOM 662 C C . SER A 1 82 ? -6.352 -5.214 4.447 1.00 86.81 82 SER A C 1
ATOM 664 O O . SER A 1 82 ? -6.784 -4.529 3.524 1.00 86.81 82 SER A O 1
ATOM 666 N N . LEU A 1 83 ? -5.204 -4.937 5.065 1.00 92.44 83 LEU A N 1
ATOM 667 C CA . LEU A 1 83 ? -4.260 -3.908 4.651 1.00 92.44 83 LEU A CA 1
ATOM 668 C C . LEU A 1 83 ? -2.847 -4.361 5.023 1.00 92.44 83 LEU A C 1
ATOM 670 O O . LEU A 1 83 ? -2.611 -4.823 6.140 1.00 92.44 83 LEU A O 1
ATOM 674 N N . MET A 1 84 ? -1.912 -4.181 4.097 1.00 94.31 84 MET A N 1
ATOM 675 C CA . MET A 1 84 ? -0.480 -4.263 4.364 1.00 94.31 84 MET A CA 1
ATOM 676 C C . MET A 1 84 ? 0.101 -2.848 4.398 1.00 94.31 84 MET A C 1
ATOM 678 O O . MET A 1 84 ? -0.065 -2.092 3.445 1.00 94.31 84 MET A O 1
ATOM 682 N N . ILE A 1 85 ? 0.782 -2.481 5.477 1.00 93.38 85 ILE A N 1
ATOM 683 C CA . ILE A 1 85 ? 1.526 -1.228 5.596 1.00 93.38 85 ILE A CA 1
ATOM 684 C C . ILE A 1 85 ? 3.013 -1.562 5.528 1.00 93.38 85 ILE A C 1
ATOM 686 O O . ILE A 1 85 ? 3.546 -2.250 6.395 1.00 93.38 85 ILE A O 1
ATOM 690 N N . LEU A 1 86 ? 3.687 -1.074 4.495 1.00 90.62 86 LEU A N 1
ATOM 691 C CA . LEU A 1 86 ? 5.107 -1.303 4.262 1.00 90.62 86 LEU A CA 1
ATOM 692 C C . LEU A 1 86 ? 5.866 -0.012 4.506 1.00 90.62 86 LEU A C 1
ATOM 694 O O . LEU A 1 86 ? 5.466 1.040 4.019 1.00 90.62 86 LEU A O 1
ATOM 698 N N . SER A 1 87 ? 6.991 -0.098 5.197 1.00 85.88 87 SER A N 1
ATOM 699 C CA . SER A 1 87 ? 8.009 0.946 5.162 1.00 85.88 87 SER A CA 1
ATOM 700 C C . SER A 1 87 ? 9.167 0.485 4.282 1.00 85.88 87 SER A C 1
ATOM 702 O O . SER A 1 87 ? 9.554 -0.682 4.312 1.00 85.88 87 SER A O 1
ATOM 704 N N . GLU A 1 88 ? 9.726 1.399 3.489 1.00 71.88 88 GLU A N 1
ATOM 705 C CA . GLU A 1 88 ? 10.844 1.096 2.585 1.00 71.88 88 GLU A CA 1
ATOM 706 C C . GLU A 1 88 ? 12.091 0.574 3.320 1.00 71.88 88 GLU A C 1
ATOM 708 O O . GLU A 1 88 ? 12.940 -0.074 2.713 1.00 71.88 88 GLU A O 1
ATOM 713 N N . ALA A 1 89 ? 12.198 0.809 4.631 1.00 63.09 89 ALA A N 1
ATOM 714 C CA . ALA A 1 89 ? 13.340 0.445 5.465 1.00 63.09 89 ALA A CA 1
ATOM 715 C C . ALA A 1 89 ? 13.499 -1.075 5.713 1.00 63.09 89 ALA A C 1
ATOM 717 O O . ALA A 1 89 ? 13.746 -1.493 6.846 1.00 63.09 89 ALA A O 1
ATOM 718 N N . SER A 1 90 ? 13.367 -1.916 4.682 1.00 57.06 90 SER A N 1
ATOM 719 C CA . SER A 1 90 ? 13.774 -3.318 4.758 1.00 57.06 90 SER A CA 1
ATOM 720 C C . SER A 1 90 ? 15.273 -3.391 5.033 1.00 57.06 90 SER A C 1
ATOM 722 O O . SER A 1 90 ? 16.090 -2.879 4.269 1.00 57.06 90 SER A O 1
ATOM 724 N N . PHE A 1 91 ? 15.643 -4.053 6.127 1.00 51.88 91 PHE A N 1
ATOM 725 C CA . PHE A 1 91 ? 17.033 -4.425 6.402 1.00 51.88 91 PHE A CA 1
ATOM 726 C C . PHE A 1 91 ? 17.476 -5.644 5.575 1.00 51.88 91 PHE A C 1
ATOM 728 O O . PHE A 1 91 ? 18.669 -5.936 5.499 1.00 51.88 91 PHE A O 1
ATOM 735 N N . ASN A 1 92 ? 16.526 -6.347 4.949 1.00 52.47 92 ASN A N 1
ATOM 736 C CA . ASN A 1 92 ? 16.773 -7.537 4.148 1.00 52.47 92 ASN A CA 1
ATOM 737 C C . ASN A 1 92 ? 16.896 -7.144 2.670 1.00 52.47 92 ASN A C 1
ATOM 739 O O . ASN A 1 92 ? 15.976 -6.574 2.085 1.00 52.47 92 ASN A O 1
ATOM 743 N N . ALA A 1 93 ? 18.052 -7.464 2.089 1.00 53.84 93 ALA A N 1
ATOM 744 C CA . ALA A 1 93 ? 18.560 -6.992 0.799 1.00 53.84 93 ALA A CA 1
ATOM 745 C C . ALA A 1 93 ? 17.789 -7.452 -0.461 1.00 53.84 93 ALA A C 1
ATOM 747 O O . ALA A 1 93 ? 18.269 -7.219 -1.569 1.00 53.84 93 ALA A O 1
ATOM 748 N N . ASP A 1 94 ? 16.624 -8.093 -0.323 1.00 69.56 94 ASP A N 1
ATOM 749 C CA . ASP A 1 94 ? 15.849 -8.611 -1.456 1.00 69.56 94 ASP A CA 1
ATOM 750 C C . ASP A 1 94 ? 14.481 -7.929 -1.582 1.00 69.56 94 ASP A C 1
ATOM 752 O O . ASP A 1 94 ? 13.426 -8.484 -1.280 1.00 69.56 94 ASP A O 1
ATOM 756 N N . HIS A 1 95 ? 14.498 -6.685 -2.054 1.00 77.19 95 HIS A N 1
ATOM 757 C CA . HIS A 1 95 ? 13.273 -5.976 -2.424 1.00 77.19 95 HIS A CA 1
ATOM 758 C C . HIS A 1 95 ? 12.554 -6.614 -3.626 1.00 77.19 95 HIS A C 1
ATOM 760 O O . HIS A 1 95 ? 11.399 -6.276 -3.871 1.00 77.19 95 HIS A O 1
ATOM 766 N N . SER A 1 96 ? 13.202 -7.500 -4.394 1.00 80.06 96 SER A N 1
ATOM 767 C CA . SER A 1 96 ? 12.549 -8.167 -5.524 1.00 80.06 96 SER A CA 1
ATOM 768 C C . SER A 1 96 ? 11.503 -9.165 -5.031 1.00 80.06 96 SER A C 1
ATOM 770 O O . SER A 1 96 ? 10.389 -9.173 -5.555 1.00 80.06 96 SER A O 1
ATOM 772 N N . ASP A 1 97 ? 11.832 -9.960 -4.007 1.00 83.50 97 ASP A N 1
ATOM 773 C CA . ASP A 1 97 ? 10.861 -10.817 -3.308 1.00 83.50 97 ASP A CA 1
ATOM 774 C C . ASP A 1 97 ? 9.708 -9.982 -2.735 1.00 83.50 97 ASP A C 1
ATOM 776 O O . ASP A 1 97 ? 8.538 -10.316 -2.921 1.00 83.50 97 ASP A O 1
ATOM 780 N N . GLU A 1 98 ? 10.027 -8.837 -2.119 1.00 87.19 98 GLU A N 1
ATOM 781 C CA . GLU A 1 98 ? 9.016 -7.955 -1.531 1.00 87.19 98 GLU A CA 1
ATOM 782 C C . GLU A 1 98 ? 8.029 -7.410 -2.562 1.00 87.19 98 GLU A C 1
ATOM 784 O O . GLU A 1 98 ? 6.815 -7.534 -2.392 1.00 87.19 98 GLU A O 1
ATOM 789 N N . ILE A 1 99 ? 8.539 -6.881 -3.672 1.00 88.75 99 ILE A N 1
ATOM 790 C CA . ILE A 1 99 ? 7.712 -6.383 -4.773 1.00 88.75 99 ILE A CA 1
ATOM 791 C C . ILE A 1 99 ? 6.873 -7.520 -5.372 1.00 88.75 99 ILE A C 1
ATOM 793 O O . ILE A 1 99 ? 5.695 -7.310 -5.662 1.00 88.75 99 ILE A O 1
ATOM 797 N N . SER A 1 100 ? 7.433 -8.728 -5.509 1.00 88.38 100 SER A N 1
ATOM 798 C CA . SER A 1 100 ? 6.708 -9.882 -6.052 1.00 88.38 100 SER A CA 1
ATOM 799 C C . SER A 1 100 ? 5.547 -10.317 -5.158 1.00 88.38 100 SER A C 1
ATOM 801 O O . SER A 1 100 ? 4.418 -10.432 -5.630 1.00 88.38 100 SER A O 1
ATOM 803 N N . LYS A 1 101 ? 5.780 -10.496 -3.854 1.00 90.12 101 LYS A N 1
ATOM 804 C CA . LYS A 1 101 ? 4.731 -10.912 -2.907 1.00 90.12 101 LYS A CA 1
ATOM 805 C C . LYS A 1 101 ? 3.608 -9.889 -2.798 1.00 90.12 101 LYS A C 1
ATOM 807 O O . LYS A 1 101 ? 2.445 -10.246 -2.616 1.00 90.12 101 LYS A O 1
ATOM 812 N N . ILE A 1 102 ? 3.949 -8.609 -2.908 1.00 91.94 102 ILE A N 1
ATOM 813 C CA . ILE A 1 102 ? 2.973 -7.523 -2.887 1.00 91.94 102 ILE A CA 1
ATOM 814 C C . ILE A 1 102 ? 2.188 -7.443 -4.195 1.00 91.94 102 ILE A C 1
ATOM 816 O O . ILE A 1 102 ? 0.976 -7.229 -4.154 1.00 91.94 102 ILE A O 1
ATOM 820 N N . ASN A 1 103 ? 2.837 -7.674 -5.338 1.00 91.31 103 ASN A N 1
ATOM 821 C CA . ASN A 1 103 ? 2.144 -7.838 -6.611 1.00 91.31 103 ASN A CA 1
ATOM 822 C C . ASN A 1 103 ? 1.092 -8.954 -6.515 1.00 91.31 103 ASN A C 1
ATOM 824 O O . ASN A 1 103 ? -0.066 -8.727 -6.866 1.00 91.31 103 ASN A O 1
ATOM 828 N N . ASP A 1 104 ? 1.464 -10.118 -5.981 1.00 89.25 104 ASP A N 1
ATOM 829 C CA . ASP A 1 104 ? 0.555 -11.261 -5.846 1.00 89.25 104 ASP A CA 1
ATOM 830 C C . ASP A 1 104 ? -0.600 -10.969 -4.886 1.00 89.25 104 ASP A C 1
ATOM 832 O O . ASP A 1 104 ? -1.757 -11.228 -5.216 1.00 89.25 104 ASP A O 1
ATOM 836 N N . TYR A 1 105 ? -0.319 -10.347 -3.740 1.00 90.00 105 TYR A N 1
ATOM 837 C CA . TYR A 1 105 ? -1.346 -9.940 -2.782 1.00 90.00 105 TYR A CA 1
ATOM 838 C C . TYR A 1 105 ? -2.377 -8.978 -3.402 1.00 90.00 105 TYR A C 1
ATOM 840 O O . TYR A 1 105 ? -3.579 -9.129 -3.191 1.00 90.00 105 TYR A O 1
ATOM 848 N N . ILE A 1 106 ? -1.948 -8.019 -4.224 1.00 90.19 106 ILE A N 1
ATOM 849 C CA . ILE A 1 106 ? -2.870 -7.091 -4.898 1.00 90.19 106 ILE A CA 1
ATOM 850 C C . ILE A 1 106 ? -3.651 -7.798 -6.015 1.00 90.19 106 ILE A C 1
ATOM 852 O O . ILE A 1 106 ? -4.864 -7.622 -6.130 1.00 90.19 106 ILE A O 1
ATOM 856 N N . CYS A 1 107 ? -2.967 -8.575 -6.858 1.00 86.44 107 CYS A N 1
ATOM 857 C CA . CYS A 1 107 ? -3.544 -9.105 -8.096 1.00 86.44 107 CYS A CA 1
ATOM 858 C C . CYS A 1 107 ? -4.392 -10.366 -7.894 1.00 86.44 107 CYS A C 1
ATOM 860 O O . CYS A 1 107 ? -5.320 -10.590 -8.676 1.00 86.44 107 CYS A O 1
ATOM 862 N N . ASN A 1 108 ? -4.078 -11.177 -6.879 1.00 81.50 108 ASN A N 1
ATOM 863 C CA . ASN A 1 108 ? -4.729 -12.465 -6.624 1.00 81.50 108 ASN A CA 1
ATOM 864 C C . ASN A 1 108 ? -5.681 -12.403 -5.426 1.00 81.50 108 ASN A C 1
ATOM 866 O O . ASN A 1 108 ? -6.792 -12.917 -5.512 1.00 81.50 108 ASN A O 1
ATOM 870 N N . GLU A 1 109 ? -5.285 -11.718 -4.350 1.00 72.19 109 GLU A N 1
ATOM 871 C CA . GLU A 1 109 ? -6.060 -11.670 -3.099 1.00 72.19 109 GLU A CA 1
ATOM 872 C C . GLU A 1 109 ? -6.955 -10.423 -2.993 1.00 72.19 109 GLU A C 1
ATOM 874 O O . GLU A 1 109 ? -7.728 -10.277 -2.048 1.00 72.19 109 GLU A O 1
ATOM 879 N N . GLY A 1 110 ? -6.864 -9.490 -3.952 1.00 79.12 110 GLY A N 1
ATOM 880 C CA . GLY A 1 110 ? -7.571 -8.206 -3.882 1.00 79.12 110 GLY A CA 1
ATOM 881 C C . GLY A 1 110 ? -7.0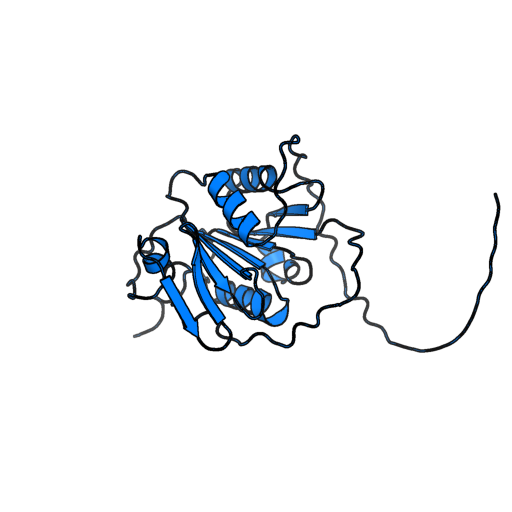81 -7.313 -2.739 1.00 79.12 110 GLY A C 1
ATOM 882 O O . GLY A 1 110 ? -7.827 -6.466 -2.241 1.00 79.12 110 GLY A O 1
ATOM 883 N N . GLY A 1 111 ? -5.835 -7.522 -2.315 1.00 87.44 111 GLY A N 1
ATOM 884 C CA . GLY A 1 111 ? -5.214 -6.857 -1.187 1.00 87.44 111 GLY A CA 1
ATOM 885 C C . GLY A 1 111 ? -5.071 -5.347 -1.359 1.00 87.44 111 GLY A C 1
ATOM 886 O O . GLY A 1 111 ? -4.914 -4.820 -2.463 1.00 87.44 111 GLY A O 1
ATOM 887 N N . ARG A 1 112 ? -5.088 -4.643 -0.225 1.00 92.75 112 ARG A N 1
ATOM 888 C CA . ARG A 1 112 ? -4.796 -3.206 -0.131 1.00 92.75 112 ARG A CA 1
ATOM 889 C C . ARG A 1 112 ? -3.427 -2.989 0.506 1.00 92.75 112 ARG A C 1
ATOM 891 O O . ARG A 1 112 ? -3.096 -3.654 1.489 1.00 92.75 112 ARG A O 1
ATOM 898 N N . VAL A 1 113 ? -2.652 -2.044 -0.018 1.00 95.25 113 VAL A N 1
ATOM 899 C CA . VAL A 1 113 ? -1.296 -1.729 0.452 1.00 95.25 113 VAL A CA 1
ATOM 900 C C . VAL A 1 113 ? -1.093 -0.227 0.644 1.00 95.25 113 VAL A C 1
ATOM 902 O O . VAL A 1 113 ? -1.406 0.573 -0.236 1.00 95.25 113 VAL A O 1
ATOM 905 N N . LEU A 1 114 ? -0.512 0.152 1.778 1.00 95.38 114 LEU A N 1
ATOM 906 C CA . LEU A 1 114 ? 0.008 1.489 2.041 1.00 95.38 114 LEU A CA 1
ATOM 907 C C . LEU A 1 114 ? 1.535 1.416 2.127 1.00 95.38 114 LEU A C 1
ATOM 909 O O . LEU A 1 114 ? 2.078 0.754 3.006 1.00 95.38 114 LEU A O 1
ATOM 913 N N . LEU A 1 115 ? 2.224 2.116 1.234 1.00 93.62 115 LEU A N 1
ATOM 914 C CA . LEU A 1 115 ? 3.677 2.204 1.202 1.00 93.62 115 LEU A CA 1
ATOM 915 C C . LEU A 1 115 ? 4.147 3.545 1.784 1.00 93.62 115 LEU A C 1
ATOM 917 O O . LEU A 1 115 ? 3.757 4.618 1.317 1.00 93.62 115 LEU A O 1
ATOM 921 N N . LEU A 1 116 ? 5.006 3.464 2.796 1.00 90.50 116 LEU A N 1
ATOM 922 C CA . LEU A 1 116 ? 5.658 4.577 3.476 1.00 90.50 116 LEU A CA 1
ATOM 923 C C . LEU A 1 116 ? 7.094 4.704 2.948 1.00 90.50 116 LEU A C 1
ATOM 925 O O . LEU A 1 116 ? 7.962 3.894 3.283 1.00 90.50 116 LEU A O 1
ATOM 929 N N . LEU A 1 117 ? 7.345 5.724 2.129 1.00 87.00 117 LEU A N 1
ATOM 930 C CA . LEU A 1 117 ? 8.687 6.054 1.643 1.00 87.00 117 LEU A CA 1
ATOM 931 C C . LEU A 1 117 ? 9.315 7.091 2.564 1.00 87.00 117 LEU A C 1
ATOM 933 O O . LEU A 1 117 ? 8.689 8.117 2.824 1.00 87.00 117 LEU A O 1
ATOM 937 N N . ASN A 1 118 ? 10.521 6.832 3.068 1.00 76.94 118 ASN A N 1
ATOM 938 C CA . ASN A 1 118 ? 11.171 7.708 4.050 1.00 76.94 118 ASN A CA 1
ATOM 939 C C . ASN A 1 118 ? 12.649 8.004 3.791 1.00 76.94 118 ASN A C 1
ATOM 941 O O . ASN A 1 118 ? 13.299 8.667 4.603 1.00 76.94 118 ASN A O 1
ATOM 945 N N . LYS A 1 119 ? 13.186 7.528 2.669 1.00 72.25 119 LYS A N 1
ATOM 946 C CA . LYS A 1 119 ? 14.559 7.781 2.244 1.00 72.25 119 LYS A CA 1
ATOM 947 C C . LYS A 1 119 ? 14.565 8.128 0.770 1.00 72.25 119 LYS A C 1
ATOM 949 O O . LYS A 1 119 ? 13.770 7.590 0.008 1.00 72.25 119 LYS A O 1
ATOM 954 N N . ASP A 1 120 ? 15.447 9.037 0.374 1.00 68.00 120 ASP A N 1
ATOM 955 C CA . ASP A 1 120 ? 15.734 9.237 -1.044 1.00 68.00 120 ASP A CA 1
ATOM 956 C C . ASP A 1 120 ? 16.573 8.026 -1.534 1.00 68.00 120 ASP A C 1
ATOM 958 O O . ASP A 1 120 ? 17.443 7.549 -0.797 1.00 68.00 120 ASP A O 1
ATOM 962 N N . CYS A 1 121 ? 16.310 7.489 -2.738 1.00 67.38 121 CYS A N 1
ATOM 963 C CA . CYS A 1 121 ? 17.156 6.440 -3.336 1.00 67.38 121 CYS A CA 1
ATOM 964 C C . CYS A 1 121 ? 18.314 7.072 -4.124 1.00 67.38 121 CYS A C 1
ATOM 966 O O . CYS A 1 121 ? 18.088 7.948 -4.950 1.00 67.38 121 CYS A O 1
ATOM 968 N N . GLU A 1 122 ? 19.554 6.609 -3.917 1.00 61.38 122 GLU A N 1
ATOM 969 C CA . GLU A 1 122 ? 20.731 7.063 -4.692 1.00 61.38 122 GLU A CA 1
ATOM 970 C C . GLU A 1 122 ? 20.811 6.434 -6.102 1.00 61.38 122 GLU A C 1
ATOM 972 O O . GLU A 1 122 ? 21.741 6.700 -6.866 1.00 61.38 122 GLU A O 1
ATOM 977 N N . HIS A 1 123 ? 19.865 5.561 -6.464 1.00 65.69 123 HIS A N 1
ATOM 978 C CA . HIS A 1 123 ? 19.861 4.892 -7.765 1.00 65.69 123 HIS A CA 1
ATOM 979 C C . HIS A 1 123 ? 19.448 5.841 -8.897 1.00 65.69 123 HIS A C 1
ATOM 981 O O . HIS A 1 123 ? 18.804 6.859 -8.669 1.00 65.69 123 HIS A O 1
ATOM 987 N N . SER A 1 124 ? 19.776 5.483 -10.147 1.00 54.25 124 SER A N 1
ATOM 988 C CA . SER A 1 124 ? 19.396 6.291 -11.309 1.00 54.25 124 SER A CA 1
ATOM 989 C C . SER A 1 124 ? 17.879 6.411 -11.413 1.00 54.25 124 SER A C 1
ATOM 991 O O . SER A 1 124 ? 17.169 5.421 -11.613 1.00 54.25 124 SER A O 1
ATOM 993 N N . ILE A 1 125 ? 17.407 7.640 -11.311 1.00 63.59 125 ILE A N 1
ATOM 994 C CA . ILE A 1 125 ? 15.996 7.957 -11.251 1.00 63.59 125 ILE A CA 1
ATOM 995 C C . ILE A 1 125 ? 15.480 8.145 -12.690 1.00 63.59 125 ILE A C 1
ATOM 997 O O . ILE A 1 125 ? 15.951 9.008 -13.425 1.00 63.59 125 ILE A O 1
ATOM 1001 N N . HIS A 1 126 ? 14.562 7.284 -13.134 1.00 62.72 126 HIS A N 1
ATOM 1002 C CA . HIS A 1 126 ? 13.853 7.439 -14.416 1.00 62.72 126 HIS A CA 1
ATOM 1003 C C . HIS A 1 126 ? 12.701 8.454 -14.296 1.00 62.72 126 HIS A C 1
ATOM 1005 O O . HIS A 1 126 ? 12.039 8.471 -13.267 1.00 62.72 126 HIS A O 1
ATOM 1011 N N . GLU A 1 127 ? 12.368 9.196 -15.358 1.00 65.19 127 GLU A N 1
ATOM 1012 C CA . GLU A 1 127 ? 11.318 10.245 -15.363 1.00 65.19 127 GLU A CA 1
ATOM 1013 C C . GLU A 1 127 ? 9.895 9.768 -14.974 1.00 65.19 127 GLU A C 1
ATOM 1015 O O . GLU A 1 127 ? 8.994 10.580 -14.790 1.00 65.19 127 GLU A O 1
ATOM 1020 N N . SER A 1 128 ? 9.650 8.458 -14.843 1.00 76.50 128 SER A N 1
ATOM 1021 C CA . SER A 1 128 ? 8.332 7.889 -14.497 1.00 76.50 128 SER A CA 1
ATOM 1022 C C . SER A 1 128 ? 8.418 6.753 -13.469 1.00 76.50 128 SER A C 1
ATOM 1024 O O . SER A 1 128 ? 7.859 5.671 -13.659 1.00 76.50 128 SER A O 1
ATOM 1026 N N . ASN A 1 129 ? 9.157 6.975 -12.380 1.00 85.75 129 ASN A N 1
ATOM 1027 C CA . ASN A 1 129 ? 9.160 6.080 -11.216 1.00 85.75 129 ASN A CA 1
ATOM 1028 C C . ASN A 1 129 ? 8.355 6.650 -10.037 1.00 85.75 129 ASN A C 1
ATOM 1030 O O . ASN A 1 129 ? 7.923 7.804 -10.061 1.00 85.75 129 ASN A O 1
ATOM 1034 N N . ILE A 1 130 ? 8.156 5.820 -9.008 1.00 88.94 130 ILE A N 1
ATOM 1035 C CA . ILE A 1 130 ? 7.405 6.184 -7.799 1.00 88.94 130 ILE A CA 1
ATOM 1036 C C . ILE A 1 130 ? 7.963 7.457 -7.143 1.00 88.94 130 ILE A C 1
ATOM 1038 O O . ILE A 1 130 ? 7.183 8.348 -6.803 1.00 88.94 130 ILE A O 1
ATOM 1042 N N . PHE A 1 131 ? 9.284 7.558 -6.981 1.00 87.00 131 PHE A N 1
ATOM 1043 C CA . PHE A 1 131 ? 9.936 8.676 -6.298 1.00 87.00 131 PHE A CA 1
ATOM 1044 C C . PHE A 1 131 ? 9.732 10.027 -7.006 1.00 87.00 131 PHE A C 1
ATOM 1046 O O . PHE A 1 131 ? 9.300 10.997 -6.380 1.00 87.00 131 PHE A O 1
ATOM 1053 N N . GLU A 1 132 ? 9.976 10.102 -8.314 1.00 87.06 132 GLU A N 1
ATOM 1054 C CA . GLU A 1 132 ? 9.810 11.350 -9.077 1.00 87.06 132 GLU A CA 1
ATOM 1055 C C . GLU A 1 132 ? 8.363 11.820 -9.063 1.00 87.06 132 GLU A C 1
ATOM 1057 O O . GLU A 1 132 ? 8.061 12.983 -8.785 1.00 87.06 132 GLU A O 1
ATOM 1062 N N . VAL A 1 133 ? 7.437 10.891 -9.293 1.00 89.56 133 VAL A N 1
ATOM 1063 C CA . VAL A 1 133 ? 6.017 11.225 -9.356 1.00 89.56 133 VAL A CA 1
ATOM 1064 C C . VAL A 1 133 ? 5.490 11.655 -7.990 1.00 89.56 133 VAL A C 1
ATOM 1066 O O . VAL A 1 133 ? 4.682 12.587 -7.910 1.00 89.56 133 VAL A O 1
ATOM 1069 N N . ILE A 1 134 ? 5.937 11.036 -6.891 1.00 88.31 134 ILE A N 1
ATOM 1070 C CA . ILE A 1 134 ? 5.492 11.448 -5.557 1.00 88.31 134 ILE A CA 1
ATOM 1071 C C . ILE A 1 134 ? 6.079 12.801 -5.138 1.00 88.31 134 ILE A C 1
ATOM 1073 O O . ILE A 1 134 ? 5.355 13.596 -4.536 1.00 88.31 134 ILE A O 1
ATOM 1077 N N . LYS A 1 135 ? 7.324 13.113 -5.516 1.00 86.06 135 LYS A N 1
ATOM 1078 C CA . LYS A 1 135 ? 7.986 14.395 -5.213 1.00 86.06 135 LYS A CA 1
ATOM 1079 C C . LYS A 1 135 ? 7.518 15.553 -6.090 1.00 86.06 135 LYS A C 1
ATOM 1081 O O . LYS A 1 135 ? 7.501 16.685 -5.613 1.00 86.06 135 LYS A O 1
ATOM 1086 N N . SER A 1 136 ? 7.127 15.289 -7.336 1.00 86.44 136 SER A N 1
ATOM 1087 C CA . SER A 1 136 ? 6.638 16.320 -8.258 1.00 86.44 136 SER A CA 1
ATOM 1088 C C . SER A 1 136 ? 5.438 17.077 -7.675 1.00 86.44 136 SER A C 1
ATOM 1090 O O . SER A 1 136 ? 4.602 16.498 -6.994 1.00 86.44 136 SER A O 1
ATOM 1092 N N . SER A 1 137 ? 5.295 18.373 -7.925 1.00 84.38 137 SER A N 1
ATOM 1093 C CA . SER A 1 137 ? 4.086 19.117 -7.531 1.00 84.38 137 SER A CA 1
ATOM 1094 C C . SER A 1 137 ? 2.934 18.954 -8.528 1.00 84.38 137 SER A C 1
ATOM 1096 O O . SER A 1 137 ? 1.821 19.410 -8.263 1.00 84.38 137 SER A O 1
ATOM 1098 N N . GLU A 1 138 ? 3.184 18.314 -9.668 1.00 86.94 138 GLU A N 1
ATOM 1099 C CA . GLU A 1 138 ? 2.239 18.234 -10.772 1.00 86.94 138 GLU A CA 1
ATOM 1100 C C . GLU A 1 138 ? 1.188 17.140 -10.565 1.00 86.94 138 GLU A C 1
ATOM 1102 O O . GLU A 1 138 ? 1.423 16.099 -9.942 1.00 86.94 138 GLU A O 1
ATOM 1107 N N . ASN A 1 139 ? 0.004 17.373 -11.133 1.00 89.12 139 ASN A N 1
ATOM 1108 C CA . ASN A 1 139 ? -0.995 16.323 -11.263 1.00 89.12 139 ASN A CA 1
ATOM 1109 C C . ASN A 1 139 ? -0.463 15.241 -12.202 1.00 89.12 139 ASN A C 1
ATOM 1111 O O . ASN A 1 139 ? 0.065 15.538 -13.270 1.00 89.12 139 ASN A O 1
ATOM 1115 N N . PHE A 1 140 ? -0.664 13.983 -11.825 1.00 92.25 140 PHE A N 1
ATOM 1116 C CA . PHE A 1 140 ? -0.163 12.844 -12.580 1.00 92.25 140 PHE A CA 1
ATOM 1117 C C . PHE A 1 140 ? -1.262 11.804 -12.784 1.00 92.25 140 PHE A C 1
ATOM 1119 O O . PHE A 1 140 ? -2.020 11.506 -11.857 1.00 92.25 140 PHE A O 1
ATOM 1126 N N . SER A 1 141 ? -1.334 11.244 -13.992 1.00 93.31 141 SER A N 1
ATOM 1127 C CA . SER A 1 141 ? -2.202 10.117 -14.329 1.00 93.31 141 SER A CA 1
ATOM 1128 C C . SER A 1 141 ? -1.561 9.283 -15.436 1.00 93.31 141 SER A C 1
ATOM 1130 O O . SER A 1 141 ? -1.312 9.797 -16.526 1.00 93.31 141 SER A O 1
ATOM 1132 N N . GLN A 1 142 ? -1.330 7.998 -15.182 1.00 92.56 142 GLN A N 1
ATOM 1133 C CA . GLN A 1 142 ? -0.784 7.056 -16.158 1.00 92.56 142 GLN A CA 1
ATOM 1134 C C . GLN A 1 142 ? -1.585 5.758 -16.130 1.00 92.56 142 GLN A C 1
ATOM 1136 O O . GLN A 1 142 ? -1.731 5.127 -15.085 1.00 92.56 142 GLN A O 1
ATOM 1141 N N . LYS A 1 143 ? -2.090 5.346 -17.295 1.00 91.31 143 LYS A N 1
ATOM 1142 C CA . LYS A 1 143 ? -2.839 4.099 -17.472 1.00 91.31 143 LYS A CA 1
ATOM 1143 C C . LYS A 1 143 ? -1.991 3.067 -18.209 1.00 91.31 143 LYS A C 1
ATOM 1145 O O . LYS A 1 143 ? -1.388 3.391 -19.229 1.00 91.31 143 LYS A O 1
ATOM 1150 N N . PHE A 1 144 ? -2.005 1.827 -17.736 1.00 88.88 144 PHE A N 1
ATOM 1151 C CA . PHE A 1 144 ? -1.364 0.683 -18.381 1.00 88.88 144 PHE A CA 1
ATOM 1152 C C . PHE A 1 144 ? -2.199 -0.574 -18.100 1.00 88.88 144 PHE A C 1
ATOM 1154 O O . PHE A 1 144 ? -2.502 -0.907 -16.958 1.00 88.88 144 PHE A O 1
ATOM 1161 N N . GLY A 1 145 ? -2.659 -1.247 -19.156 1.00 86.75 145 GLY A N 1
ATOM 1162 C CA . GLY A 1 145 ? -3.629 -2.337 -19.013 1.00 86.75 145 GLY A CA 1
ATOM 1163 C C . GLY A 1 145 ? -4.876 -1.918 -18.215 1.00 86.75 145 GLY A C 1
ATOM 1164 O O . GLY A 1 145 ? -5.511 -0.902 -18.516 1.00 86.75 145 GLY A O 1
ATOM 1165 N N . ASN A 1 146 ? -5.200 -2.707 -17.186 1.00 86.94 146 ASN A N 1
ATOM 1166 C CA . ASN A 1 146 ? -6.317 -2.473 -16.260 1.00 86.94 146 ASN A CA 1
ATOM 1167 C C . ASN A 1 146 ? -5.932 -1.625 -15.038 1.00 86.94 146 ASN A C 1
ATOM 1169 O O . ASN A 1 146 ? -6.729 -1.483 -14.114 1.00 86.94 146 ASN A O 1
ATOM 1173 N N . TRP A 1 147 ? -4.723 -1.072 -15.034 1.00 91.88 147 TRP A N 1
ATOM 1174 C CA . TRP A 1 147 ? -4.170 -0.312 -13.931 1.00 91.88 147 TRP A CA 1
ATOM 1175 C C . TRP A 1 147 ? -4.074 1.164 -14.287 1.00 91.88 147 TRP A C 1
ATOM 1177 O O . TRP A 1 147 ? -3.794 1.543 -15.427 1.00 91.88 147 TRP A O 1
ATOM 1187 N N . THR A 1 148 ? -4.320 2.020 -13.302 1.00 93.56 148 THR A N 1
ATOM 1188 C CA . THR A 1 148 ? -4.152 3.465 -13.441 1.00 93.56 148 THR A CA 1
ATOM 1189 C C . THR A 1 148 ? -3.470 4.020 -12.202 1.00 93.56 148 THR A C 1
ATOM 1191 O O . THR A 1 148 ? -4.037 3.983 -11.112 1.00 93.56 148 THR A O 1
ATOM 1194 N N . TRP A 1 149 ? -2.278 4.578 -12.372 1.00 95.12 149 TRP A N 1
ATOM 1195 C CA . TRP A 1 149 ? -1.645 5.423 -11.367 1.00 95.12 149 TRP A CA 1
ATOM 1196 C C . TRP A 1 149 ? -2.214 6.832 -11.459 1.00 95.12 149 TRP A C 1
ATOM 1198 O O . TRP A 1 149 ? -2.303 7.389 -12.551 1.00 95.12 149 TRP A O 1
ATOM 1208 N N . ARG A 1 150 ? -2.589 7.423 -10.327 1.00 95.06 150 ARG A N 1
ATOM 1209 C CA . ARG A 1 150 ? -3.034 8.816 -10.224 1.00 95.06 150 ARG A CA 1
ATOM 1210 C C . ARG A 1 150 ? -2.463 9.464 -8.979 1.00 95.06 150 ARG A C 1
ATOM 1212 O O . ARG A 1 150 ? -2.364 8.816 -7.939 1.00 95.06 150 ARG A O 1
ATOM 1219 N N . LYS A 1 151 ? -2.154 10.752 -9.059 1.00 93.56 151 LYS A N 1
ATOM 1220 C CA . LYS A 1 151 ? -1.813 11.543 -7.879 1.00 93.56 151 LYS A CA 1
ATOM 1221 C C . LYS A 1 151 ? -3.063 12.190 -7.292 1.00 93.56 151 LYS A C 1
ATOM 1223 O O . LYS A 1 151 ? -3.773 12.894 -8.001 1.00 93.56 151 LYS A O 1
ATOM 1228 N N . LEU A 1 152 ? -3.321 11.944 -6.010 1.00 91.56 152 LEU A N 1
ATOM 1229 C CA . LEU A 1 152 ? -4.453 12.485 -5.255 1.00 91.56 152 LEU A CA 1
ATOM 1230 C C . LEU A 1 152 ? -3.944 13.044 -3.928 1.00 91.56 152 LEU A C 1
ATOM 1232 O O . LEU A 1 152 ? -3.296 12.327 -3.169 1.00 91.56 152 LEU A O 1
ATOM 1236 N N . ASP A 1 153 ? -4.207 14.322 -3.654 1.00 86.50 153 ASP A N 1
ATOM 1237 C CA . ASP A 1 153 ? -3.819 15.003 -2.407 1.00 86.50 153 ASP A CA 1
ATOM 1238 C C . ASP A 1 153 ? -2.355 14.759 -1.997 1.00 86.50 153 ASP A C 1
ATOM 1240 O O . ASP A 1 153 ? -2.048 14.398 -0.854 1.00 86.50 153 ASP A O 1
ATOM 1244 N N . GLY A 1 154 ? -1.445 14.887 -2.969 1.00 87.19 154 GLY A N 1
ATOM 1245 C CA . GLY A 1 154 ? -0.007 14.676 -2.781 1.00 87.19 154 GLY A CA 1
ATOM 1246 C C . GLY A 1 154 ? 0.436 13.210 -2.679 1.00 87.19 154 GLY A C 1
ATOM 1247 O O . GLY A 1 154 ? 1.627 12.960 -2.522 1.00 87.19 154 GLY A O 1
ATOM 1248 N N . LYS A 1 155 ? -0.479 12.241 -2.792 1.00 92.88 155 LYS A N 1
ATOM 1249 C CA . LYS A 1 155 ? -0.211 10.798 -2.677 1.00 92.88 155 LYS A CA 1
ATOM 1250 C C . LYS A 1 155 ? -0.303 10.128 -4.033 1.00 92.88 155 LYS A C 1
ATOM 1252 O O . LYS A 1 155 ? -1.195 10.441 -4.821 1.00 92.88 155 LYS A O 1
ATOM 1257 N N . LEU A 1 156 ? 0.585 9.180 -4.295 1.00 95.19 156 LEU A N 1
ATOM 1258 C CA . LEU A 1 156 ? 0.531 8.390 -5.517 1.00 95.19 156 LEU A CA 1
ATOM 1259 C C . LEU A 1 156 ? -0.334 7.150 -5.275 1.00 95.19 156 LEU A C 1
ATOM 1261 O O . LEU A 1 156 ? -0.065 6.364 -4.374 1.00 95.19 156 LEU A O 1
ATOM 1265 N N . CYS A 1 157 ? -1.395 6.999 -6.056 1.00 96.12 157 CYS A N 1
ATOM 1266 C CA . CYS A 1 157 ? -2.436 6.003 -5.845 1.00 96.12 157 CYS A CA 1
ATOM 1267 C C . CYS A 1 157 ? -2.575 5.113 -7.080 1.00 96.12 157 CYS A C 1
ATOM 1269 O O . CYS A 1 157 ? -2.728 5.617 -8.193 1.00 96.12 157 CYS A O 1
ATOM 1271 N N . LEU A 1 158 ? -2.573 3.801 -6.883 1.00 95.69 158 LEU A N 1
ATOM 1272 C CA . LEU A 1 158 ? -2.849 2.809 -7.913 1.00 95.69 158 LEU A CA 1
ATOM 1273 C C . LEU A 1 158 ? -4.301 2.354 -7.825 1.00 95.69 158 LEU A C 1
ATOM 1275 O O . LEU A 1 158 ? -4.777 1.926 -6.770 1.00 95.69 158 LEU A O 1
ATOM 1279 N N . PHE A 1 159 ? -4.967 2.373 -8.969 1.00 92.69 159 PHE A N 1
ATOM 1280 C CA . PHE A 1 159 ? -6.316 1.869 -9.159 1.00 92.69 159 PHE A CA 1
ATOM 1281 C C . PHE A 1 159 ? -6.280 0.673 -10.097 1.00 92.69 159 PHE A C 1
ATOM 1283 O O . PHE A 1 159 ? -5.655 0.743 -11.155 1.00 92.69 159 PHE A O 1
ATOM 1290 N N . GLY A 1 160 ? -6.959 -0.404 -9.710 1.00 87.31 160 GLY A N 1
ATOM 1291 C CA . GLY A 1 160 ? -7.285 -1.513 -10.602 1.00 87.31 160 GLY A CA 1
ATOM 1292 C C . GLY A 1 160 ? -8.690 -1.353 -11.171 1.00 87.31 160 GLY A C 1
ATOM 1293 O O . GLY A 1 160 ? -9.071 -0.293 -11.659 1.00 87.31 160 GLY A O 1
ATOM 1294 N N . LEU A 1 161 ? -9.493 -2.407 -11.037 1.00 79.00 161 LEU A N 1
ATOM 1295 C CA . LEU A 1 161 ? -10.893 -2.434 -11.480 1.00 79.00 161 LEU A CA 1
ATOM 1296 C C . LEU A 1 161 ? -11.875 -1.760 -10.498 1.00 79.00 161 LEU A C 1
ATOM 1298 O O . LEU A 1 161 ? -13.066 -1.672 -10.786 1.00 79.00 161 LEU A O 1
ATOM 1302 N N . MET A 1 162 ? -11.392 -1.331 -9.330 1.00 74.12 162 MET A N 1
ATOM 1303 C CA . MET A 1 162 ? -12.189 -0.726 -8.258 1.00 74.12 162 MET A CA 1
ATOM 1304 C C . MET A 1 162 ? -12.071 0.801 -8.265 1.00 74.12 162 MET A C 1
ATOM 1306 O O . MET A 1 162 ? -11.048 1.346 -8.679 1.00 74.12 162 MET A O 1
ATOM 1310 N N . GLU A 1 163 ? -13.089 1.486 -7.735 1.00 75.81 163 GLU A N 1
ATOM 1311 C CA . GLU A 1 163 ? -13.053 2.945 -7.553 1.00 75.81 163 GLU A CA 1
ATOM 1312 C C . GLU A 1 163 ? -12.088 3.376 -6.440 1.00 75.81 163 GLU A C 1
ATOM 1314 O O . GLU A 1 163 ? -11.445 4.416 -6.570 1.00 75.81 163 GLU A O 1
ATOM 1319 N N . SER A 1 164 ? -11.937 2.566 -5.385 1.00 86.31 164 SER A N 1
ATOM 1320 C CA . SER A 1 164 ? -10.962 2.780 -4.308 1.00 86.31 164 SER A CA 1
ATOM 1321 C C . SER A 1 164 ? -9.551 2.332 -4.733 1.00 86.31 164 SER A C 1
ATOM 1323 O O . SER A 1 164 ? -9.429 1.252 -5.325 1.00 86.31 164 SER A O 1
ATOM 1325 N N . PRO A 1 165 ? -8.478 3.064 -4.382 1.00 93.06 165 PRO A N 1
ATOM 1326 C CA . PRO A 1 165 ? -7.111 2.646 -4.664 1.00 93.06 165 PRO A CA 1
ATOM 1327 C C . PRO A 1 165 ? -6.727 1.389 -3.871 1.00 93.06 165 PRO A C 1
ATOM 1329 O O . PRO A 1 165 ? -7.038 1.260 -2.686 1.00 93.06 165 PRO A O 1
ATOM 1332 N N . CYS A 1 166 ? -6.014 0.471 -4.523 1.00 92.38 166 CYS A N 1
ATOM 1333 C CA . CYS A 1 166 ? -5.480 -0.746 -3.902 1.00 92.38 166 CYS A CA 1
ATOM 1334 C C . CYS A 1 166 ? -4.030 -0.579 -3.432 1.00 92.38 166 CYS A C 1
ATOM 1336 O O . CYS A 1 166 ? -3.573 -1.337 -2.584 1.00 92.38 166 CYS A O 1
ATOM 1338 N N . PHE A 1 167 ? -3.314 0.428 -3.934 1.00 95.31 167 PHE A N 1
ATOM 1339 C CA . PHE A 1 167 ? -1.971 0.780 -3.481 1.00 95.31 167 PHE A CA 1
ATOM 1340 C C . PHE A 1 167 ? -1.892 2.290 -3.301 1.00 95.31 167 PHE A C 1
ATOM 1342 O O . PHE A 1 167 ? -2.214 3.035 -4.225 1.00 95.31 167 PHE A O 1
ATOM 1349 N N . VAL A 1 168 ? -1.472 2.755 -2.132 1.00 96.19 168 VAL A N 1
ATOM 1350 C CA . VAL A 1 168 ? -1.246 4.179 -1.872 1.00 96.19 168 VAL A CA 1
ATOM 1351 C C . VAL A 1 168 ? 0.176 4.362 -1.386 1.00 96.19 168 VAL A C 1
ATOM 1353 O O . VAL A 1 168 ? 0.620 3.678 -0.471 1.00 96.19 168 VAL A O 1
ATOM 1356 N N . VAL A 1 169 ? 0.885 5.307 -1.988 1.00 94.50 169 VAL A N 1
ATOM 1357 C CA . VAL A 1 169 ? 2.238 5.693 -1.605 1.00 94.50 169 VAL A CA 1
ATOM 1358 C C . VAL A 1 169 ? 2.188 7.062 -0.964 1.00 94.50 169 VAL A C 1
ATOM 1360 O O . VAL A 1 169 ? 1.635 8.008 -1.539 1.00 94.50 169 VAL A O 1
ATOM 1363 N N . ILE A 1 170 ? 2.796 7.175 0.212 1.00 91.62 170 ILE A N 1
ATOM 1364 C CA . ILE A 1 170 ? 3.028 8.457 0.864 1.00 91.62 170 ILE A CA 1
ATOM 1365 C C . ILE A 1 170 ? 4.519 8.696 1.050 1.00 91.62 170 ILE A C 1
ATOM 1367 O O . ILE A 1 170 ? 5.272 7.799 1.431 1.00 91.62 170 ILE A O 1
ATOM 1371 N N . TRP A 1 171 ? 4.924 9.937 0.795 1.00 86.56 171 TRP A N 1
ATOM 1372 C CA . TRP A 1 171 ? 6.250 10.417 1.133 1.00 86.56 171 TRP A CA 1
ATOM 1373 C C . TRP A 1 171 ? 6.239 10.905 2.580 1.00 86.56 171 TRP A C 1
ATOM 1375 O O . TRP A 1 171 ? 5.528 11.851 2.928 1.00 86.56 171 TRP A O 1
ATOM 1385 N N . ALA A 1 172 ? 7.020 10.251 3.424 1.00 72.38 172 ALA A N 1
ATOM 1386 C CA . ALA A 1 172 ? 7.319 10.682 4.771 1.00 72.38 172 ALA A CA 1
ATOM 1387 C C . ALA A 1 172 ? 8.729 11.270 4.769 1.00 72.38 172 ALA A C 1
ATOM 1389 O O . ALA A 1 172 ? 9.706 10.535 4.712 1.00 72.38 172 ALA A O 1
ATOM 1390 N N . SER A 1 173 ? 8.863 12.597 4.801 1.00 64.00 173 SER A N 1
ATOM 1391 C CA . SER A 1 173 ? 10.185 13.211 4.974 1.00 64.00 173 SER A CA 1
ATOM 1392 C C . SER A 1 173 ? 10.868 12.629 6.213 1.00 64.00 173 SER A C 1
ATOM 1394 O O . SER A 1 173 ? 10.192 12.468 7.231 1.00 64.00 173 SER A O 1
ATOM 1396 N N . SER A 1 174 ? 12.169 12.345 6.087 1.00 54.53 174 SER A N 1
ATOM 1397 C CA . SER A 1 174 ? 13.055 11.529 6.943 1.00 54.53 174 SER A CA 1
ATOM 1398 C C . SER A 1 174 ? 12.868 11.609 8.455 1.00 54.53 174 SER A C 1
ATOM 1400 O O . SER A 1 174 ? 13.271 10.691 9.165 1.00 54.53 174 SER A O 1
ATOM 1402 N N . ASP A 1 175 ? 12.261 12.680 8.946 1.00 54.66 175 ASP A N 1
ATOM 1403 C CA . ASP A 1 175 ? 12.231 12.969 10.360 1.00 54.66 175 ASP A CA 1
ATOM 1404 C C . ASP A 1 175 ? 10.897 12.534 10.992 1.00 54.66 175 ASP A C 1
ATOM 1406 O O . ASP A 1 175 ? 10.919 12.018 12.105 1.00 54.66 175 ASP A O 1
ATOM 1410 N N . TRP A 1 176 ? 9.734 12.730 10.347 1.00 56.84 176 TRP A N 1
ATOM 1411 C CA . TRP A 1 176 ? 8.422 12.561 11.005 1.00 56.84 176 TRP A CA 1
ATOM 1412 C C . TRP A 1 176 ? 7.332 12.075 10.029 1.00 56.84 176 TRP A C 1
ATOM 1414 O O . TRP A 1 176 ? 6.998 12.748 9.052 1.00 56.84 176 TRP A O 1
ATOM 1424 N N . ILE A 1 177 ? 6.693 10.936 10.331 1.00 66.12 177 ILE A N 1
ATOM 1425 C CA . ILE A 1 177 ? 5.448 10.533 9.659 1.00 66.12 177 ILE A CA 1
ATOM 1426 C C . ILE A 1 177 ? 4.279 11.244 10.347 1.00 66.12 177 ILE A C 1
ATOM 1428 O O . ILE A 1 177 ? 3.859 10.877 11.443 1.00 66.12 177 ILE A O 1
ATOM 1432 N N . HIS A 1 178 ? 3.717 12.265 9.703 1.00 68.94 178 HIS A N 1
ATOM 1433 C CA . HIS A 1 178 ? 2.547 12.951 10.245 1.00 68.94 178 HIS A CA 1
ATOM 1434 C C . HIS A 1 178 ? 1.319 12.029 10.251 1.00 68.94 178 HIS A C 1
ATOM 1436 O O . HIS A 1 178 ? 0.887 11.545 9.203 1.00 68.94 178 HIS A O 1
ATOM 1442 N N . ALA A 1 179 ? 0.688 11.858 11.418 1.00 69.25 179 ALA A N 1
ATOM 1443 C CA . ALA A 1 179 ? -0.525 11.048 11.572 1.00 69.25 179 ALA A CA 1
ATOM 1444 C C . ALA A 1 179 ? -1.658 11.470 10.614 1.00 69.25 179 ALA A C 1
ATOM 1446 O O . ALA A 1 179 ? -2.417 10.626 10.144 1.00 69.25 179 ALA A O 1
ATOM 1447 N N . GLY A 1 180 ? -1.745 12.759 10.262 1.00 77.50 180 GLY A N 1
ATOM 1448 C CA . GLY A 1 180 ? -2.690 13.258 9.256 1.00 77.50 180 GLY A CA 1
ATOM 1449 C C . GLY A 1 180 ? -2.452 12.695 7.846 1.00 77.50 180 GLY A C 1
ATOM 1450 O O . GLY A 1 180 ? -3.411 12.442 7.115 1.00 77.50 180 GLY A O 1
ATOM 1451 N N . ASN A 1 181 ? -1.199 12.415 7.474 1.00 84.06 181 ASN A N 1
ATOM 1452 C CA . ASN A 1 181 ? -0.861 11.827 6.175 1.00 84.06 181 ASN A CA 1
ATOM 1453 C C . ASN A 1 181 ? -1.254 10.349 6.115 1.00 84.06 181 ASN A C 1
ATOM 1455 O O . ASN A 1 181 ? -1.837 9.926 5.118 1.00 84.06 181 ASN A O 1
ATOM 1459 N N . ILE A 1 182 ? -1.020 9.593 7.196 1.00 85.94 182 ILE A N 1
ATOM 1460 C CA . ILE A 1 182 ? -1.504 8.209 7.310 1.00 85.94 182 ILE A CA 1
ATOM 1461 C C . ILE A 1 182 ? -3.035 8.193 7.292 1.00 85.94 182 ILE A C 1
ATOM 1463 O O . ILE A 1 182 ? -3.619 7.503 6.466 1.00 85.94 182 ILE A O 1
ATOM 1467 N N . LYS A 1 183 ? -3.704 8.985 8.142 1.00 87.31 183 LYS A N 1
ATOM 1468 C CA . LYS A 1 183 ? -5.177 9.017 8.212 1.00 87.31 183 LYS A CA 1
ATOM 1469 C C . LYS A 1 183 ? -5.817 9.390 6.877 1.00 87.31 183 LYS A C 1
ATOM 1471 O O . LYS A 1 183 ? -6.780 8.755 6.465 1.00 87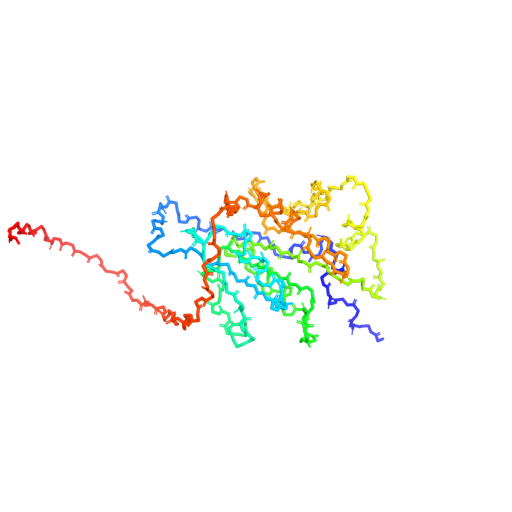.31 183 LYS A O 1
ATOM 1476 N N . SER A 1 184 ? -5.270 10.380 6.170 1.00 88.69 184 SER A N 1
ATOM 1477 C CA . SER A 1 184 ? -5.777 10.742 4.841 1.00 88.69 184 SER A CA 1
ATOM 1478 C C . SER A 1 184 ? -5.533 9.645 3.800 1.00 88.69 184 SER A C 1
ATOM 1480 O O . SER A 1 184 ? -6.403 9.410 2.970 1.00 88.69 184 SER A O 1
ATOM 1482 N N . ALA A 1 185 ? -4.403 8.930 3.857 1.00 91.81 185 ALA A N 1
ATOM 1483 C CA . ALA A 1 185 ? -4.151 7.783 2.983 1.00 91.81 185 ALA A CA 1
ATOM 1484 C C . ALA A 1 185 ? -5.116 6.622 3.273 1.00 91.81 185 ALA A C 1
ATOM 1486 O O . ALA A 1 185 ? -5.721 6.083 2.352 1.00 91.81 185 ALA A O 1
ATOM 1487 N N . LEU A 1 186 ? -5.324 6.293 4.552 1.00 90.62 186 LEU A N 1
ATOM 1488 C CA . LEU A 1 186 ? -6.300 5.294 4.991 1.00 90.62 186 LEU A CA 1
ATOM 1489 C C . LEU A 1 186 ? -7.721 5.658 4.542 1.00 90.62 186 LEU A C 1
ATOM 1491 O O . LEU A 1 186 ? -8.453 4.786 4.081 1.00 90.62 186 LEU A O 1
ATOM 1495 N N . GLY A 1 187 ? -8.081 6.944 4.604 1.00 88.06 187 GLY A N 1
ATOM 1496 C CA . GLY A 1 187 ? -9.355 7.459 4.104 1.00 88.06 187 GLY A CA 1
ATOM 1497 C C . GLY A 1 187 ? -9.555 7.224 2.604 1.00 88.06 187 GLY A C 1
ATOM 1498 O O . GLY A 1 187 ? -10.628 6.776 2.211 1.00 88.06 187 GLY A O 1
ATOM 1499 N N . LEU A 1 188 ? -8.522 7.442 1.776 1.00 89.62 188 LEU A N 1
ATOM 1500 C CA . LEU A 1 188 ? -8.580 7.117 0.342 1.00 89.62 188 LEU A CA 1
ATOM 1501 C C . LEU A 1 188 ? -8.838 5.625 0.111 1.00 89.62 188 LEU A C 1
ATOM 1503 O O . LEU A 1 188 ? -9.549 5.268 -0.818 1.00 89.62 188 LEU A O 1
ATOM 1507 N N . MET A 1 189 ? -8.284 4.763 0.965 1.00 89.06 189 MET A N 1
ATOM 1508 C CA . MET A 1 189 ? -8.434 3.308 0.900 1.00 89.06 189 MET A CA 1
ATOM 1509 C C . MET A 1 189 ? -9.663 2.789 1.661 1.00 89.06 189 MET A C 1
ATOM 1511 O O . MET A 1 189 ? -9.737 1.591 1.917 1.00 89.06 189 MET A O 1
ATOM 1515 N N . GLU A 1 190 ? -10.597 3.662 2.059 1.00 86.31 190 GLU A N 1
ATOM 1516 C CA . GLU A 1 190 ? -11.827 3.325 2.799 1.00 86.31 190 GLU A CA 1
ATOM 1517 C C . GLU A 1 190 ? -11.583 2.558 4.117 1.00 86.31 190 GLU A C 1
ATOM 1519 O O . GLU A 1 190 ? -12.424 1.780 4.573 1.00 86.31 190 GLU A O 1
ATOM 1524 N N . ILE A 1 191 ? -10.423 2.758 4.748 1.00 84.00 191 ILE A N 1
ATOM 1525 C CA . ILE A 1 191 ? -10.086 2.163 6.043 1.00 84.00 191 ILE A CA 1
ATOM 1526 C C . ILE A 1 191 ? -10.524 3.111 7.158 1.00 84.00 191 ILE A C 1
ATOM 1528 O O . ILE A 1 191 ? -10.159 4.288 7.186 1.00 84.00 191 ILE A O 1
ATOM 1532 N N . SER A 1 192 ? -11.317 2.598 8.103 1.00 77.88 192 SER A N 1
ATOM 1533 C CA . SER A 1 192 ? -11.848 3.429 9.191 1.00 77.88 192 SER A CA 1
ATOM 1534 C C . SER A 1 192 ? -10.740 3.845 10.165 1.00 77.88 192 SER A C 1
ATOM 1536 O O . SER A 1 192 ? -10.008 3.009 10.695 1.00 77.88 192 SER A O 1
ATOM 1538 N N . CYS A 1 193 ? -10.641 5.148 10.417 1.00 76.88 193 CYS A N 1
ATOM 1539 C CA . CYS A 1 193 ? -9.700 5.736 11.369 1.00 76.88 193 CYS A CA 1
ATOM 1540 C C . CYS A 1 193 ? -10.370 5.958 12.730 1.00 76.88 193 CYS A C 1
ATOM 1542 O O . CYS A 1 193 ? -11.582 6.171 12.789 1.00 76.88 193 CYS A O 1
ATOM 1544 N N . ASP A 1 194 ? -9.588 5.953 13.813 1.00 67.69 194 ASP A N 1
ATOM 1545 C CA . ASP A 1 194 ? -10.131 6.221 15.145 1.00 67.69 194 ASP A CA 1
ATOM 1546 C C . ASP A 1 194 ? -10.658 7.664 15.243 1.00 67.69 194 ASP A C 1
ATOM 1548 O O . ASP A 1 194 ? -9.967 8.639 14.910 1.00 67.69 194 ASP A O 1
ATOM 1552 N N . GLY A 1 195 ? -11.900 7.779 15.717 1.00 55.56 195 GLY A N 1
ATOM 1553 C CA . GLY A 1 195 ? -12.618 9.028 15.963 1.00 55.56 195 GLY A CA 1
ATOM 1554 C C . GLY A 1 195 ? -12.240 9.712 17.281 1.00 55.56 195 GLY A C 1
ATOM 1555 O O . GLY A 1 195 ? -12.955 10.617 17.709 1.00 55.56 195 GLY A O 1
ATOM 1556 N N . GLY A 1 196 ? -11.149 9.291 17.933 1.00 45.12 196 GLY A N 1
ATOM 1557 C CA . GLY A 1 196 ? -10.626 9.893 19.158 1.00 45.12 196 GLY A CA 1
ATOM 1558 C C . GLY A 1 196 ? -10.964 9.119 20.432 1.00 45.12 196 GLY A C 1
ATOM 1559 O O . GLY A 1 196 ? -11.324 9.736 21.436 1.00 45.12 196 GLY A O 1
ATOM 1560 N N . LYS A 1 197 ? -10.849 7.785 20.433 1.00 40.16 197 LYS A N 1
ATOM 1561 C CA . LYS A 1 197 ? -10.930 6.970 21.652 1.00 40.16 197 LYS A CA 1
ATOM 1562 C C . LYS A 1 197 ? -9.614 6.230 21.912 1.00 40.16 197 LYS A C 1
ATOM 1564 O O . LYS A 1 197 ? -9.164 5.421 21.119 1.00 40.16 197 LYS A O 1
ATOM 1569 N N . ILE A 1 198 ? -9.062 6.543 23.088 1.00 38.34 198 ILE A N 1
ATOM 1570 C CA . ILE A 1 198 ? -7.942 5.945 23.842 1.00 38.34 198 ILE A CA 1
ATOM 1571 C C . ILE A 1 198 ? -7.344 4.658 23.218 1.00 38.34 198 ILE A C 1
ATOM 1573 O O . ILE A 1 198 ? -8.073 3.677 23.061 1.00 38.34 198 ILE A O 1
ATOM 1577 N N . PRO A 1 199 ? -6.018 4.604 22.963 1.00 41.78 199 PRO A N 1
ATOM 1578 C CA . PRO A 1 199 ? -5.376 3.434 22.369 1.00 41.78 199 PRO A CA 1
ATOM 1579 C C . PRO A 1 199 ? -5.542 2.181 23.241 1.00 41.78 199 PRO A C 1
ATOM 1581 O O . PRO A 1 199 ? -5.299 2.216 24.450 1.00 41.78 199 PRO A O 1
ATOM 1584 N N . MET A 1 200 ? -5.923 1.057 22.622 1.00 40.88 200 MET A N 1
ATOM 1585 C CA . MET A 1 200 ? -5.793 -0.264 23.247 1.00 40.88 200 MET A CA 1
ATOM 1586 C C . MET A 1 200 ? -4.307 -0.653 23.297 1.00 40.88 200 MET A C 1
ATOM 1588 O O . MET A 1 200 ? -3.595 -0.426 22.318 1.00 40.88 200 MET A O 1
ATOM 1592 N N . PRO A 1 201 ? -3.823 -1.247 24.401 1.00 34.28 201 PRO A N 1
ATOM 1593 C CA . PRO A 1 201 ? -2.451 -1.731 24.481 1.00 34.28 201 PRO A CA 1
ATOM 1594 C C . PRO A 1 201 ? -2.194 -2.830 23.434 1.00 34.28 201 PRO A C 1
ATOM 1596 O O . PRO A 1 201 ? -3.127 -3.556 23.068 1.00 34.28 201 PRO A O 1
ATOM 1599 N N . PRO A 1 202 ? -0.942 -2.976 22.961 1.00 37.69 202 PRO A N 1
ATOM 1600 C CA . PRO A 1 202 ? -0.579 -3.982 21.972 1.00 37.69 202 PRO A CA 1
ATOM 1601 C C . PRO A 1 202 ? -0.913 -5.375 22.509 1.00 37.69 202 PRO A C 1
ATOM 1603 O O . PRO A 1 202 ? -0.411 -5.794 23.552 1.00 37.69 202 PRO A O 1
ATOM 1606 N N . THR A 1 203 ? -1.780 -6.093 21.800 1.00 38.38 203 THR A N 1
ATOM 1607 C CA . THR A 1 203 ? -2.060 -7.500 22.081 1.00 38.38 203 THR A CA 1
ATOM 1608 C C . THR A 1 203 ? -0.967 -8.331 21.426 1.00 38.38 203 THR A C 1
ATOM 1610 O O . THR A 1 203 ? -0.870 -8.419 20.204 1.00 38.38 203 THR A O 1
ATOM 1613 N N . SER A 1 204 ? -0.107 -8.932 22.247 1.00 33.41 204 SER A N 1
ATOM 1614 C CA . SER A 1 204 ? 0.808 -9.994 21.833 1.00 33.41 204 SER A CA 1
ATOM 1615 C C . SER A 1 204 ? 0.020 -11.293 21.643 1.00 33.41 204 SER A C 1
ATOM 1617 O O . SER A 1 204 ? 0.243 -12.271 22.355 1.00 33.41 204 SER A O 1
ATOM 1619 N N . ASP A 1 205 ? -0.962 -11.290 20.747 1.00 37.47 205 ASP A N 1
ATOM 1620 C CA . ASP A 1 205 ? -1.707 -12.503 20.454 1.00 37.47 205 ASP A CA 1
ATOM 1621 C C . ASP A 1 205 ? -0.919 -13.314 19.431 1.00 37.47 205 ASP A C 1
ATOM 1623 O O . ASP A 1 205 ? -0.641 -12.876 18.315 1.00 37.47 205 ASP A O 1
ATOM 1627 N N . ILE A 1 206 ? -0.517 -14.502 19.876 1.00 37.66 206 ILE A N 1
ATOM 1628 C CA . ILE A 1 206 ? 0.084 -15.562 19.075 1.00 37.66 206 ILE A CA 1
ATOM 1629 C C . ILE A 1 206 ? -0.750 -15.714 17.799 1.00 37.66 206 ILE A C 1
ATOM 1631 O O . ILE A 1 206 ? -1.949 -15.992 17.878 1.00 37.66 206 ILE A O 1
ATOM 1635 N N . LEU A 1 207 ? -0.117 -15.545 16.632 1.00 37.88 207 LEU A N 1
ATOM 1636 C CA . LEU A 1 207 ? -0.689 -15.904 15.336 1.00 37.88 207 LEU A CA 1
ATOM 1637 C C . LEU A 1 207 ? -1.139 -17.366 15.406 1.00 37.88 207 LEU A C 1
ATOM 1639 O O . LEU A 1 207 ? -0.335 -18.295 15.321 1.00 37.88 207 LEU A O 1
ATOM 1643 N N . LEU A 1 208 ? -2.436 -17.582 15.621 1.00 33.38 208 LEU A N 1
ATOM 1644 C CA . LEU A 1 208 ? -3.032 -18.904 15.533 1.00 33.38 208 LEU A CA 1
ATOM 1645 C C . LEU A 1 208 ? -2.941 -19.322 14.070 1.00 33.38 208 LEU A C 1
ATOM 1647 O O . LEU A 1 208 ? -3.714 -18.845 13.240 1.00 33.38 208 LEU A O 1
ATOM 1651 N N . SER A 1 209 ? -1.976 -20.192 13.759 1.00 32.44 209 SER A N 1
ATOM 1652 C CA . SER A 1 209 ? -1.838 -20.775 12.430 1.00 32.44 209 SER A CA 1
ATOM 1653 C C . SER A 1 209 ? -3.154 -21.462 12.068 1.00 32.44 209 SER A C 1
ATOM 1655 O O . SER A 1 209 ? -3.506 -22.500 12.639 1.00 32.44 209 SER A O 1
ATOM 1657 N N . LEU A 1 210 ? -3.901 -20.887 11.134 1.00 34.91 210 LEU A N 1
ATOM 1658 C CA . LEU A 1 210 ? -5.036 -21.566 10.536 1.00 34.91 210 LEU A CA 1
ATOM 1659 C C . LEU A 1 210 ? -4.466 -22.581 9.547 1.00 34.91 210 LEU A C 1
ATOM 1661 O O . LEU A 1 210 ? -4.054 -22.231 8.446 1.00 34.91 210 LEU A O 1
ATOM 1665 N N . LYS A 1 211 ? -4.415 -23.852 9.958 1.00 27.77 211 LYS A N 1
ATOM 1666 C CA . LYS A 1 211 ? -4.323 -24.943 8.986 1.00 27.77 211 LYS A CA 1
ATOM 1667 C C . LYS A 1 211 ? -5.582 -24.898 8.110 1.00 27.77 211 LYS A C 1
ATOM 1669 O O . LYS A 1 211 ? -6.679 -24.785 8.666 1.00 27.77 211 LYS A O 1
ATOM 1674 N N . PRO A 1 212 ? -5.463 -25.034 6.781 1.00 33.22 212 PRO A N 1
ATOM 1675 C CA . PRO A 1 212 ? -6.628 -25.194 5.929 1.00 33.22 212 PRO A CA 1
ATOM 1676 C C . PRO A 1 212 ? -7.289 -26.524 6.291 1.00 33.22 212 PRO A C 1
ATOM 1678 O O . PRO A 1 212 ? -6.650 -27.577 6.266 1.00 33.22 212 PRO A O 1
ATOM 1681 N N . THR A 1 213 ? -8.562 -26.479 6.681 1.00 32.72 213 THR A N 1
ATOM 1682 C CA . THR A 1 213 ? -9.364 -27.701 6.799 1.00 32.72 213 THR A CA 1
ATOM 1683 C C . THR A 1 213 ? -9.951 -27.966 5.425 1.00 32.72 213 THR A C 1
ATOM 1685 O O . THR A 1 213 ? -11.101 -27.643 5.151 1.00 32.72 213 THR A O 1
ATOM 1688 N N . ASP A 1 214 ? -9.116 -28.490 4.534 1.00 33.44 214 ASP A N 1
ATOM 1689 C CA . ASP A 1 214 ? -9.602 -29.106 3.312 1.00 33.44 214 ASP A CA 1
ATOM 1690 C C . ASP A 1 214 ? -10.180 -30.469 3.687 1.00 33.44 214 ASP A C 1
ATOM 1692 O O . ASP A 1 214 ? -9.460 -31.363 4.131 1.00 33.44 214 ASP A O 1
ATOM 1696 N N . THR A 1 215 ? -11.496 -30.616 3.573 1.00 34.66 215 THR A N 1
ATOM 1697 C CA . THR A 1 215 ? -12.133 -31.865 3.138 1.00 34.66 215 THR A CA 1
ATOM 1698 C C . THR A 1 215 ? -13.595 -31.608 2.774 1.00 34.66 215 THR A C 1
ATOM 1700 O O . THR A 1 215 ? -14.483 -31.531 3.615 1.00 34.66 215 THR A O 1
ATOM 1703 N N . THR A 1 216 ? -13.803 -31.539 1.458 1.00 33.53 216 THR A N 1
ATOM 1704 C CA . THR A 1 216 ? -14.893 -32.187 0.712 1.00 33.53 216 THR A CA 1
ATOM 1705 C C . THR A 1 216 ? -16.339 -31.811 1.035 1.00 33.53 216 THR A C 1
ATOM 1707 O O . THR A 1 216 ? -16.978 -32.339 1.943 1.00 33.53 216 THR A O 1
ATOM 1710 N N . TYR A 1 217 ? -16.899 -31.035 0.103 1.00 30.95 217 TYR A N 1
ATOM 1711 C CA . TYR A 1 217 ? -18.248 -31.223 -0.432 1.00 30.95 217 TYR A CA 1
ATOM 1712 C C . TYR A 1 217 ? -18.690 -32.696 -0.354 1.00 30.95 217 TYR A C 1
ATOM 1714 O O . TYR A 1 217 ? -18.161 -33.553 -1.058 1.00 30.95 217 TYR A O 1
ATOM 1722 N N . THR A 1 218 ? -19.694 -32.979 0.471 1.00 30.98 218 THR A N 1
ATOM 1723 C CA . THR A 1 218 ? -20.634 -34.073 0.213 1.00 30.98 218 THR A CA 1
ATOM 1724 C C . THR A 1 218 ? -22.018 -33.600 0.631 1.00 30.98 218 THR A C 1
ATOM 1726 O O . THR A 1 218 ? -22.251 -33.238 1.782 1.00 30.98 218 THR A O 1
ATOM 1729 N N . GLU A 1 219 ? -22.923 -33.542 -0.342 1.00 33.09 219 GLU A N 1
ATOM 1730 C CA . GLU A 1 219 ? -24.353 -33.376 -0.121 1.00 33.09 219 GLU A CA 1
ATOM 1731 C C . GLU A 1 219 ? -24.872 -34.444 0.853 1.00 33.09 219 GLU A C 1
ATOM 1733 O O . GLU A 1 219 ? -24.515 -35.614 0.731 1.00 33.09 219 GLU A O 1
ATOM 1738 N N . ALA A 1 220 ? -25.777 -34.062 1.758 1.00 25.58 220 ALA A N 1
ATOM 1739 C CA . ALA A 1 220 ? -27.151 -34.577 1.801 1.00 25.58 220 ALA A CA 1
ATOM 1740 C C . ALA A 1 220 ? -27.785 -34.428 3.197 1.00 25.58 220 ALA A C 1
ATOM 1742 O O . ALA A 1 220 ? -27.336 -35.011 4.173 1.00 25.58 220 ALA A O 1
ATOM 1743 N N . ARG A 1 221 ? -28.959 -33.781 3.185 1.00 27.05 221 ARG A N 1
ATOM 1744 C CA . ARG A 1 221 ? -30.191 -34.198 3.881 1.00 27.05 221 ARG A CA 1
ATOM 1745 C C . ARG A 1 221 ? -30.264 -34.106 5.416 1.00 27.05 221 ARG A C 1
ATOM 1747 O O . ARG A 1 221 ? -29.663 -34.882 6.135 1.00 27.05 221 ARG A O 1
ATOM 1754 N N . TYR A 1 222 ? -31.225 -33.268 5.829 1.00 29.88 222 TYR A N 1
ATOM 1755 C CA . TYR A 1 222 ? -32.108 -33.385 7.000 1.00 29.88 222 TYR A CA 1
ATOM 1756 C C . TYR A 1 222 ? -31.453 -33.577 8.379 1.00 29.88 222 TYR A C 1
ATOM 1758 O O . TYR A 1 222 ? -30.958 -34.645 8.697 1.00 29.88 222 TYR A O 1
ATOM 1766 N N . PHE A 1 223 ? -31.658 -32.610 9.276 1.00 27.55 223 PHE A N 1
ATOM 1767 C CA . PHE A 1 223 ? -32.664 -32.758 10.337 1.00 27.55 223 PHE A CA 1
ATOM 1768 C C . PHE A 1 223 ? -32.908 -31.400 11.011 1.00 27.55 223 PHE A C 1
ATOM 1770 O O . PHE A 1 223 ? -32.044 -30.839 11.677 1.00 27.55 223 PHE A O 1
ATOM 1777 N N . CYS A 1 224 ? -34.126 -30.880 10.843 1.00 30.56 224 CYS A N 1
ATOM 1778 C CA . CYS A 1 224 ? -34.746 -30.046 11.863 1.00 30.56 224 CYS A CA 1
ATOM 1779 C C . CYS A 1 224 ? -34.879 -30.895 13.123 1.00 30.56 224 CYS A C 1
ATOM 1781 O O . CYS A 1 224 ? -35.578 -31.900 13.069 1.00 30.56 224 CYS A O 1
ATOM 1783 N N . LEU A 1 225 ? -34.314 -30.460 14.244 1.00 28.52 225 LEU A N 1
ATOM 1784 C CA . LEU A 1 225 ? -34.918 -30.694 15.550 1.00 28.52 225 LEU A CA 1
ATOM 1785 C C . LEU A 1 225 ? -34.656 -29.467 16.424 1.00 28.52 225 LEU A C 1
ATOM 1787 O O . LEU A 1 225 ? -33.547 -29.210 16.882 1.00 28.52 225 LEU A O 1
ATOM 1791 N N . LEU A 1 226 ? -35.736 -28.708 16.606 1.00 35.78 226 LEU A N 1
ATOM 1792 C CA . LEU A 1 226 ? -36.009 -27.932 17.807 1.00 35.78 226 LEU A CA 1
ATOM 1793 C C . LEU A 1 226 ? -35.579 -28.723 19.047 1.00 35.78 226 LEU A C 1
ATOM 1795 O O . LEU A 1 226 ? -35.994 -29.868 19.176 1.00 35.78 226 LEU A O 1
ATOM 1799 N N . PHE A 1 227 ? -34.906 -28.078 19.998 1.00 28.81 227 PHE A N 1
ATOM 1800 C CA . PHE A 1 227 ? -35.404 -28.087 21.370 1.00 28.81 227 PHE A CA 1
ATOM 1801 C C . PHE A 1 227 ? -35.109 -26.754 22.055 1.00 28.81 227 PHE A C 1
ATOM 1803 O O . PHE A 1 227 ? -33.996 -26.239 22.068 1.00 28.81 227 PHE A O 1
ATOM 1810 N N . ASN A 1 228 ? -36.205 -26.206 22.552 1.00 34.66 228 ASN A N 1
ATOM 1811 C CA . ASN A 1 228 ? -36.347 -25.043 23.403 1.00 34.66 228 ASN A CA 1
ATOM 1812 C C . ASN A 1 228 ? -36.134 -25.474 24.870 1.00 34.66 228 ASN A C 1
ATOM 1814 O O . ASN A 1 228 ? -36.418 -26.631 25.186 1.00 34.66 228 ASN A O 1
ATOM 1818 N N . LEU A 1 229 ? -35.824 -24.493 25.732 1.00 34.88 229 LEU A N 1
ATOM 1819 C CA . LEU A 1 229 ? -35.918 -24.496 27.212 1.00 34.88 229 LEU A CA 1
ATOM 1820 C C . LEU A 1 229 ? -34.732 -25.173 27.938 1.00 34.88 229 LEU A C 1
ATOM 1822 O O . LEU A 1 229 ? -34.349 -26.284 27.591 1.00 34.88 229 LEU A O 1
ATOM 1826 N N . TYR A 1 230 ? -34.089 -24.579 28.948 1.00 40.44 230 TYR A N 1
ATOM 1827 C CA . TYR A 1 230 ? -34.499 -23.581 29.950 1.00 40.44 230 TYR A CA 1
ATOM 1828 C C . TYR A 1 230 ? -33.401 -22.544 30.219 1.00 40.44 230 TYR A C 1
ATOM 1830 O O . TYR A 1 230 ? -32.211 -22.915 30.111 1.00 40.44 230 TYR A O 1
#

Foldseek 3Di:
DDDDLAFFQFQHFPQCPPVDAADPQPPPPDPPPCPDAAEEEEELDDPVRQVLLLQWAAPVRYAYYHQDPVCVVVVLALQRHQEYEYERNDPDSGSVSVRVSVSCSCRHVVAAYEYEYADDDPGDHDCGHPNNVLPDPDWDWDDDDQWIWTDDPSWTFIDGVDPAGRYIYDYDYNPDDDSVRVNVRCVSNVGHTDPDDDGDPRDPDDPPRDDDPDDDDDDDDDDDDDDDDD

pLDDT: mean 71.94, std 21.58, range [25.58, 96.19]

Organism: Rodentolepis nana (NCBI:txid102285)

Secondary structure (DSSP, 8-state):
---SS--SSTT-BTTSSS-SPPP------S----SSPPEEEEES--HHHHHHHHHHB-TTT-EEEEPPHHHHHTT-SGGGEEEEEEES--SSS-HHHHHHHHHHHHHHH---EEEEE-S---SPPPTTBHHHHHH-SS--EEEETTEEEEEETTEEEEESSSSS-SEEEEE--TT---HHHHHHHHHHTTPPBP-S--PPPP----------------------------

Sequence (230 aa):
MSSTARSCWNCLKLDEFPFTSVNNIHRNACDVIFTKKPNIFCRNVNKECLDFIQTAIDPTRYLVYSLSDIDWKNDTWQGSASLMILSEASFNADHSDEISKINDYICNEGGRVLLLLNKDCEHSIHESNIFEVIKSSENFSQKFGNWTWRKLDGKLCLFGLMESPCFVVIWASSDWIHAGNIKSALGLMEISCDGGKIPMPPTSDILLSLKPTDTTYTEARYFCLLFNLY

Radius of gyration: 19.99 Å; chains: 1; bounding box: 64×54×49 Å